Protein AF-A0A4P1R5H7-F1 (afdb_monomer_lite)

Sequence (288 aa):
MKNATTRGYFNSAQAIADYADVLLHVKKTLSAQHSPIIVFGGSYGEMLTSWFRLKYLYIALGTLASSAPILYFDGIAPHHGYFYVVTKDFKDTSETCYNTIGKSWYVIDRVAKNPNGLSILSKRFKTCKKLSTSSNLKDYLGSVYSGVAQYNDPNENTLEVICNSIDGAANKTDVLGQIFEGVVAYDSEKQPCYEMEGSEEPSEIDIGWAWQTCSEMVMPIGIDKEDSLFQPDPFNVKEFVNYWSHCLDLGSENPSDPHWLITQRNTEVRIIKSWIDKYQADLRNSTK

Radius of gyration: 22.96 Å; chains: 1; bounding box: 54×48×63 Å

Structure (mmCIF, N/CA/C/O backbone):
data_AF-A0A4P1R5H7-F1
#
_entry.id   AF-A0A4P1R5H7-F1
#
loop_
_atom_site.group_PDB
_atom_site.id
_atom_site.type_symbol
_atom_site.label_atom_id
_atom_site.label_alt_id
_atom_site.label_comp_id
_atom_site.label_asym_id
_atom_site.label_entity_id
_atom_site.label_seq_id
_atom_site.pdbx_PDB_ins_code
_atom_site.Cartn_x
_atom_site.Cartn_y
_atom_site.Cartn_z
_atom_site.occupancy
_atom_site.B_iso_or_equiv
_atom_site.auth_seq_id
_atom_site.auth_comp_id
_atom_site.auth_asym_id
_atom_site.auth_atom_id
_atom_site.pdbx_PDB_model_num
ATOM 1 N N . MET A 1 1 ? 12.540 17.248 -4.986 1.00 55.09 1 MET A N 1
ATOM 2 C CA . MET A 1 1 ? 11.124 17.353 -5.419 1.00 55.09 1 MET A CA 1
ATOM 3 C C . MET A 1 1 ? 10.464 18.742 -5.297 1.00 55.09 1 MET A C 1
ATOM 5 O O . MET A 1 1 ? 9.324 18.876 -5.715 1.00 55.09 1 MET A O 1
ATOM 9 N N . LYS A 1 2 ? 11.108 19.814 -4.798 1.00 51.81 2 LYS A N 1
ATOM 10 C CA . LYS A 1 2 ? 10.420 21.096 -4.485 1.00 51.81 2 LYS A CA 1
ATOM 11 C C . LYS A 1 2 ? 10.165 22.061 -5.665 1.00 51.81 2 LYS A C 1
ATOM 13 O O . LYS A 1 2 ? 9.346 22.958 -5.527 1.00 51.81 2 LYS A O 1
ATOM 18 N N . ASN A 1 3 ? 10.833 21.895 -6.809 1.00 60.94 3 ASN A N 1
ATOM 19 C CA . ASN A 1 3 ? 10.717 22.799 -7.964 1.00 60.94 3 ASN A CA 1
ATOM 20 C C . ASN A 1 3 ? 9.788 22.200 -9.038 1.00 60.94 3 ASN A C 1
ATOM 22 O O . ASN A 1 3 ? 10.041 21.098 -9.520 1.00 60.94 3 ASN A O 1
ATOM 26 N N . ALA A 1 4 ? 8.732 22.927 -9.419 1.00 60.72 4 ALA A N 1
ATOM 27 C CA . ALA A 1 4 ? 7.743 22.479 -10.404 1.00 60.72 4 ALA A CA 1
ATOM 28 C C . ALA A 1 4 ? 8.356 22.194 -11.789 1.00 60.72 4 ALA A C 1
ATOM 30 O O . ALA A 1 4 ? 7.986 21.220 -12.439 1.00 60.72 4 ALA A O 1
ATOM 31 N N . THR A 1 5 ? 9.349 22.984 -12.208 1.00 61.28 5 THR A N 1
ATOM 32 C CA . THR A 1 5 ? 10.023 22.835 -13.506 1.00 61.28 5 THR A CA 1
ATOM 33 C C . THR A 1 5 ? 10.852 21.556 -13.583 1.00 61.28 5 THR A C 1
ATOM 35 O O . THR A 1 5 ? 10.930 20.941 -14.641 1.00 61.28 5 THR A O 1
ATOM 38 N N . THR A 1 6 ? 11.464 21.120 -12.476 1.00 69.19 6 THR A N 1
ATOM 39 C CA . THR A 1 6 ? 12.218 19.855 -12.455 1.00 69.19 6 THR A CA 1
ATOM 40 C C . THR A 1 6 ? 11.328 18.646 -12.184 1.00 69.19 6 THR A C 1
ATOM 42 O O . THR A 1 6 ? 11.648 17.544 -12.620 1.00 69.19 6 THR A O 1
ATOM 45 N N . ARG A 1 7 ? 10.186 18.835 -11.514 1.00 70.44 7 ARG A N 1
ATOM 46 C CA . ARG A 1 7 ? 9.244 17.751 -11.207 1.00 70.44 7 ARG A CA 1
ATOM 47 C C . ARG A 1 7 ? 8.570 17.172 -12.455 1.00 70.44 7 ARG A C 1
ATOM 49 O O . ARG A 1 7 ? 8.248 15.993 -12.465 1.00 70.44 7 ARG A O 1
ATOM 56 N N . GLY A 1 8 ? 8.445 17.951 -13.533 1.00 72.75 8 GLY A N 1
ATOM 57 C CA . GLY A 1 8 ? 7.950 17.458 -14.825 1.00 72.75 8 GLY A CA 1
ATOM 58 C C . GLY A 1 8 ? 8.779 16.314 -15.432 1.00 72.75 8 GLY A C 1
ATOM 59 O O . GLY A 1 8 ? 8.237 15.521 -16.197 1.00 72.75 8 GLY A O 1
ATOM 60 N N . TYR A 1 9 ? 10.058 16.179 -15.060 1.00 83.19 9 TYR A N 1
ATOM 61 C CA . TYR A 1 9 ? 10.904 15.054 -15.484 1.00 83.19 9 TYR A CA 1
ATOM 62 C C . TYR A 1 9 ? 10.676 13.775 -14.663 1.00 83.19 9 TYR A C 1
ATOM 64 O O . TYR A 1 9 ? 11.170 12.720 -15.044 1.00 83.19 9 TYR A O 1
ATOM 72 N N . PHE A 1 10 ? 9.936 13.842 -13.552 1.00 86.31 10 PHE A N 1
ATOM 73 C CA . PHE A 1 10 ? 9.614 12.677 -12.729 1.00 86.31 10 PHE A CA 1
ATOM 74 C C . PHE A 1 10 ? 8.380 11.965 -13.299 1.00 86.31 10 PHE A C 1
ATOM 76 O O . PHE A 1 10 ? 7.253 12.213 -12.870 1.00 86.31 10 PHE A O 1
ATOM 83 N N . ASN A 1 11 ? 8.603 11.147 -14.329 1.00 86.81 11 ASN A N 1
ATOM 84 C CA . ASN A 1 11 ? 7.576 10.361 -15.013 1.00 86.81 11 ASN A CA 1
ATOM 85 C C . ASN A 1 11 ? 8.142 9.033 -15.549 1.00 86.81 11 ASN A C 1
ATOM 87 O O . ASN A 1 11 ? 9.358 8.861 -15.687 1.00 86.81 11 ASN A O 1
ATOM 91 N N . SER A 1 12 ? 7.247 8.102 -15.878 1.00 92.31 12 SER A N 1
ATOM 92 C CA . SER A 1 12 ? 7.586 6.759 -16.352 1.00 92.31 12 SER A CA 1
ATOM 93 C C . SER A 1 12 ? 8.357 6.756 -17.672 1.00 92.31 12 SER A C 1
ATOM 95 O O . SER A 1 12 ? 9.265 5.941 -17.830 1.00 92.31 12 SER A O 1
ATOM 97 N N . ALA A 1 13 ? 8.057 7.674 -18.598 1.00 89.38 13 ALA A N 1
ATOM 98 C CA . ALA A 1 13 ? 8.732 7.765 -19.892 1.00 89.38 13 ALA A CA 1
ATOM 99 C C . ALA A 1 13 ? 10.225 8.109 -19.749 1.00 89.38 13 ALA A C 1
ATOM 101 O O . ALA A 1 13 ? 11.059 7.517 -20.437 1.00 89.38 13 ALA A O 1
ATOM 102 N N . GLN A 1 14 ? 10.569 9.024 -18.838 1.00 92.50 14 GLN A N 1
ATOM 103 C CA . GLN A 1 14 ? 11.960 9.340 -18.504 1.00 92.50 14 GLN A CA 1
ATOM 104 C C . GLN A 1 14 ? 12.636 8.167 -17.789 1.00 92.50 14 GLN A C 1
ATOM 106 O O . GLN A 1 14 ? 13.725 7.766 -18.185 1.00 92.50 14 GLN A O 1
ATOM 111 N N . ALA A 1 15 ? 11.958 7.536 -16.824 1.00 95.19 15 ALA A N 1
ATOM 112 C CA . ALA A 1 15 ? 12.515 6.391 -16.102 1.00 95.19 15 ALA A CA 1
ATOM 113 C C . ALA A 1 15 ? 12.911 5.234 -17.042 1.00 95.19 15 ALA A C 1
ATOM 115 O O . ALA A 1 15 ? 14.003 4.678 -16.929 1.00 95.19 15 ALA A O 1
ATOM 116 N N . ILE A 1 16 ? 12.064 4.890 -18.020 1.00 95.00 16 ILE A N 1
ATOM 117 C CA . ILE A 1 16 ? 12.395 3.835 -18.992 1.00 95.00 16 ILE A CA 1
ATOM 118 C C . ILE A 1 16 ? 13.474 4.265 -20.000 1.00 95.00 16 ILE A C 1
ATOM 120 O O . ILE A 1 16 ? 14.184 3.404 -20.521 1.00 95.00 16 ILE A O 1
ATOM 124 N N . ALA A 1 17 ? 13.629 5.565 -20.272 1.00 95.31 17 ALA A N 1
ATOM 125 C CA . ALA A 1 17 ? 14.735 6.081 -21.078 1.00 95.31 17 ALA A CA 1
ATOM 126 C C . ALA A 1 17 ? 16.068 5.988 -20.319 1.00 95.31 17 ALA A C 1
ATOM 128 O O . ALA A 1 17 ? 17.049 5.492 -20.876 1.00 95.31 17 ALA A O 1
ATOM 129 N N . ASP A 1 18 ? 16.076 6.333 -19.030 1.00 97.06 18 ASP A N 1
ATOM 130 C CA . ASP A 1 18 ? 17.239 6.174 -18.154 1.00 97.06 18 ASP A CA 1
ATOM 131 C C . ASP A 1 18 ? 17.684 4.705 -18.088 1.00 97.06 18 ASP A C 1
ATOM 133 O O . ASP A 1 18 ? 18.874 4.398 -18.194 1.00 97.06 18 ASP A O 1
ATOM 137 N N . TYR A 1 19 ? 16.736 3.763 -17.992 1.00 96.06 19 TYR A N 1
ATOM 138 C CA . TYR A 1 19 ? 17.048 2.330 -18.038 1.00 96.06 19 TYR A CA 1
ATOM 139 C C . TYR A 1 19 ? 17.734 1.927 -19.346 1.00 96.06 19 TYR A C 1
ATOM 141 O O . TYR A 1 19 ? 18.681 1.137 -19.322 1.00 96.06 19 TYR A O 1
ATOM 149 N N . ALA A 1 20 ? 17.295 2.468 -20.487 1.00 96.38 20 ALA A N 1
ATOM 150 C CA . ALA A 1 20 ? 17.908 2.180 -21.781 1.00 96.38 20 ALA A CA 1
ATOM 151 C C . ALA A 1 20 ? 19.363 2.662 -21.812 1.00 96.38 20 ALA A C 1
ATOM 153 O O . ALA A 1 20 ? 20.258 1.891 -22.173 1.00 96.38 20 ALA A O 1
ATOM 154 N N . ASP A 1 21 ? 19.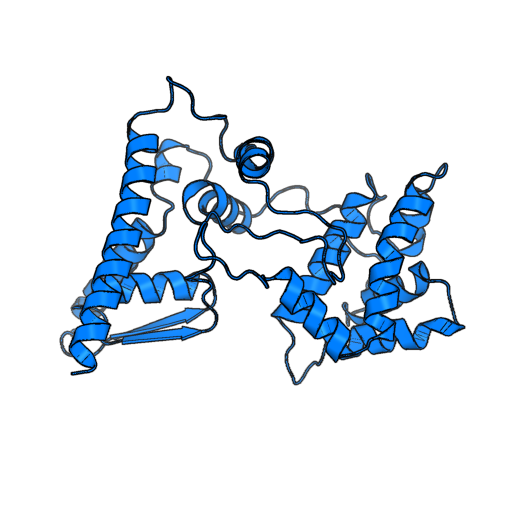603 3.901 -21.385 1.00 97.25 21 ASP A N 1
ATOM 155 C CA . ASP A 1 21 ? 20.930 4.512 -21.387 1.00 97.25 21 ASP A CA 1
ATOM 156 C C . ASP A 1 21 ? 21.893 3.782 -20.446 1.00 97.25 21 ASP A C 1
ATOM 158 O O . ASP A 1 21 ? 23.018 3.455 -20.841 1.00 97.25 21 ASP A O 1
ATOM 162 N N . VAL A 1 22 ? 21.443 3.431 -19.236 1.00 97.06 22 VAL A N 1
ATOM 163 C CA . VAL A 1 22 ? 22.239 2.648 -18.280 1.00 97.06 22 VAL A CA 1
ATOM 164 C C . VAL A 1 22 ? 22.586 1.275 -18.852 1.00 97.06 22 VAL A C 1
ATOM 166 O O . VAL A 1 22 ? 23.750 0.874 -18.813 1.00 97.06 22 VAL A O 1
ATOM 169 N N . LEU A 1 23 ? 21.623 0.553 -19.429 1.00 96.31 23 LEU A N 1
ATOM 170 C CA . LEU A 1 23 ? 21.866 -0.779 -19.990 1.00 96.31 23 LEU A CA 1
ATOM 171 C C . LEU A 1 23 ? 22.851 -0.742 -21.168 1.00 96.31 23 LEU A C 1
ATOM 173 O O . LEU A 1 23 ? 23.748 -1.587 -21.256 1.00 96.31 23 LEU A O 1
ATOM 177 N N . LEU A 1 24 ? 22.726 0.247 -22.056 1.00 95.25 24 LEU A N 1
ATOM 178 C CA . LEU A 1 24 ? 23.655 0.443 -23.171 1.00 95.25 24 LEU A CA 1
ATOM 179 C C . LEU A 1 24 ? 25.053 0.833 -22.678 1.00 95.25 24 LEU A C 1
ATOM 181 O O . LEU A 1 24 ? 26.055 0.321 -23.193 1.00 95.25 24 LEU A O 1
ATOM 185 N N . HIS A 1 25 ? 25.134 1.683 -21.652 1.00 96.88 25 HIS A N 1
ATOM 186 C CA . HIS A 1 25 ? 26.393 2.037 -21.010 1.00 96.88 25 HIS A CA 1
ATOM 187 C C . HIS A 1 25 ? 27.067 0.809 -20.389 1.00 96.88 25 HIS A C 1
ATOM 189 O O . HIS A 1 25 ? 28.233 0.549 -20.674 1.00 96.88 25 HIS A O 1
ATOM 195 N N . VAL A 1 26 ? 26.336 0.003 -19.613 1.00 96.75 26 VAL A N 1
ATOM 196 C CA . VAL A 1 26 ? 26.850 -1.230 -18.994 1.00 96.75 26 VAL A CA 1
ATOM 197 C C . VAL A 1 26 ? 27.359 -2.206 -20.055 1.00 96.75 26 VAL A C 1
ATOM 199 O O . VAL A 1 26 ? 28.475 -2.712 -19.931 1.00 96.75 26 VAL A O 1
ATOM 202 N N . LYS A 1 27 ? 26.608 -2.420 -21.146 1.00 96.00 27 LYS A N 1
ATOM 203 C CA . LYS A 1 27 ? 27.063 -3.259 -22.269 1.00 96.00 27 LYS A CA 1
ATOM 204 C C . LYS A 1 27 ? 28.368 -2.763 -22.878 1.00 96.00 27 LYS A C 1
ATOM 206 O O . LYS A 1 27 ? 29.243 -3.571 -23.189 1.00 96.00 27 LYS A O 1
ATOM 211 N N . LYS A 1 28 ? 28.512 -1.449 -23.053 1.00 96.56 28 LYS A N 1
ATOM 212 C CA . LYS A 1 28 ? 29.737 -0.841 -23.582 1.00 96.56 28 LYS A CA 1
ATOM 213 C C . LYS A 1 28 ? 30.906 -1.000 -22.613 1.00 96.56 28 LYS A C 1
ATOM 215 O O . LYS A 1 28 ? 31.954 -1.489 -23.020 1.00 96.56 28 LYS A O 1
ATOM 220 N N . THR A 1 29 ? 30.712 -0.634 -21.352 1.00 97.94 29 THR A N 1
ATOM 221 C CA . THR A 1 29 ? 31.749 -0.642 -20.313 1.00 97.94 29 THR A CA 1
ATOM 222 C C . THR A 1 29 ? 32.255 -2.053 -20.019 1.00 97.94 29 THR A C 1
ATOM 224 O O . THR A 1 29 ? 33.454 -2.249 -19.847 1.00 97.94 29 THR A O 1
ATOM 227 N N . LEU A 1 30 ? 31.371 -3.054 -20.042 1.00 97.12 30 LEU A N 1
ATOM 228 C CA . LEU A 1 30 ? 31.723 -4.457 -19.802 1.00 97.12 30 LEU A CA 1
ATOM 229 C C . LEU A 1 30 ? 32.037 -5.248 -21.083 1.00 97.12 30 LEU A C 1
ATOM 231 O O . LEU A 1 30 ? 32.227 -6.458 -21.016 1.00 97.12 30 LEU A O 1
ATOM 235 N N . SER A 1 31 ? 32.075 -4.602 -22.256 1.00 96.81 31 SER A N 1
ATOM 236 C CA . SER A 1 31 ? 32.250 -5.273 -23.560 1.00 96.81 31 SER A CA 1
ATOM 237 C C . SER A 1 31 ? 31.243 -6.413 -23.824 1.00 96.81 31 SER A C 1
ATOM 239 O O . SER A 1 31 ? 31.535 -7.383 -24.519 1.00 96.81 31 SER A O 1
ATOM 241 N N . ALA A 1 32 ? 30.022 -6.282 -23.304 1.00 95.81 32 ALA A N 1
ATOM 242 C CA . ALA A 1 32 ? 28.976 -7.306 -23.278 1.00 95.81 32 ALA A CA 1
ATOM 243 C C . ALA A 1 32 ? 27.905 -7.106 -24.374 1.00 95.81 32 ALA A C 1
ATOM 245 O O . ALA A 1 32 ? 26.707 -7.254 -24.134 1.00 95.81 32 ALA A O 1
ATOM 246 N N . GLN A 1 33 ? 28.315 -6.741 -25.594 1.00 92.88 33 GLN A N 1
ATOM 247 C CA . GLN A 1 33 ? 27.387 -6.340 -26.668 1.00 92.88 33 GLN A CA 1
ATOM 248 C C . GLN A 1 33 ? 26.376 -7.436 -27.042 1.00 92.88 33 GLN A C 1
ATOM 250 O O . GLN A 1 33 ? 25.186 -7.161 -27.209 1.00 92.88 33 GLN A O 1
ATOM 255 N N . HIS A 1 34 ? 26.844 -8.685 -27.097 1.00 93.81 34 HIS A N 1
ATOM 256 C CA . HIS A 1 34 ? 26.039 -9.853 -27.463 1.00 93.81 34 HIS A CA 1
ATOM 257 C C . HIS A 1 34 ? 25.291 -10.483 -26.281 1.00 93.81 34 HIS A C 1
ATOM 259 O O . HIS A 1 34 ? 24.522 -11.420 -26.483 1.00 93.81 34 HIS A O 1
ATOM 265 N N . SER A 1 35 ? 25.492 -9.992 -25.054 1.00 95.88 35 SER A N 1
ATOM 266 C CA . SER A 1 35 ? 24.806 -10.546 -23.888 1.00 95.88 35 SER A CA 1
ATOM 267 C C . SER A 1 35 ? 23.311 -10.198 -23.939 1.00 95.88 35 SER A C 1
ATOM 269 O O . SER A 1 35 ? 22.965 -9.019 -24.111 1.00 95.88 35 SER A O 1
ATOM 271 N N . PRO A 1 36 ? 22.405 -11.184 -23.805 1.00 95.25 36 PRO A N 1
ATOM 272 C CA . PRO A 1 36 ? 20.976 -10.914 -23.729 1.00 95.25 36 PRO A CA 1
ATOM 273 C C . PRO A 1 36 ? 20.643 -10.195 -22.417 1.00 95.25 36 PRO A C 1
ATOM 275 O O . PRO A 1 36 ? 21.246 -10.464 -21.380 1.00 95.25 36 PRO A O 1
ATOM 278 N N . ILE A 1 37 ? 19.677 -9.279 -22.469 1.00 95.38 37 ILE A N 1
ATOM 279 C CA . ILE A 1 37 ? 19.165 -8.572 -21.290 1.00 95.38 37 ILE A CA 1
ATOM 280 C C . ILE A 1 37 ? 17.772 -9.111 -20.978 1.00 95.38 37 ILE A C 1
ATOM 282 O O . ILE A 1 37 ? 16.909 -9.118 -21.856 1.00 95.38 37 ILE A O 1
ATOM 286 N N . ILE A 1 38 ? 17.552 -9.513 -19.730 1.00 94.44 38 ILE A N 1
ATOM 287 C CA . ILE A 1 38 ? 16.225 -9.793 -19.177 1.00 94.44 38 ILE A CA 1
ATOM 288 C C . ILE A 1 38 ? 15.965 -8.770 -18.079 1.00 94.44 38 ILE A C 1
ATOM 290 O O . ILE A 1 38 ? 16.842 -8.528 -17.250 1.00 94.44 38 ILE A O 1
ATOM 294 N N . VAL A 1 39 ? 14.786 -8.153 -18.101 1.00 93.69 39 VAL A N 1
ATOM 295 C CA . VAL A 1 39 ? 14.399 -7.123 -17.131 1.00 93.69 39 VAL A CA 1
ATOM 296 C C . VAL A 1 39 ? 13.360 -7.701 -16.173 1.00 93.69 39 VAL A C 1
ATOM 298 O O . VAL A 1 39 ? 12.475 -8.446 -16.585 1.00 93.69 39 VAL A O 1
ATOM 301 N N . PHE A 1 40 ? 13.481 -7.380 -14.890 1.00 93.56 40 PHE A N 1
ATOM 302 C CA . PHE A 1 40 ? 12.606 -7.882 -13.834 1.00 93.56 40 PHE A CA 1
ATOM 303 C C . PHE A 1 40 ? 12.033 -6.708 -13.052 1.00 93.56 40 PHE A C 1
ATOM 305 O O . PHE A 1 40 ? 12.745 -5.739 -12.789 1.00 93.56 40 PHE A O 1
ATOM 312 N N . GLY A 1 41 ? 10.762 -6.805 -12.679 1.00 90.50 41 GLY A N 1
ATOM 313 C CA . GLY A 1 41 ? 10.086 -5.811 -11.859 1.00 90.50 41 GLY A CA 1
ATOM 314 C C . GLY A 1 41 ? 8.932 -6.439 -11.089 1.00 90.50 41 GLY A C 1
ATOM 315 O O . GLY A 1 41 ? 8.438 -7.504 -11.458 1.00 90.50 41 GLY A O 1
ATOM 316 N N . GLY A 1 42 ? 8.514 -5.770 -10.018 1.00 91.75 42 GLY A N 1
ATOM 317 C CA . GLY A 1 42 ? 7.297 -6.086 -9.274 1.00 91.75 42 GLY A CA 1
ATOM 318 C C . GLY A 1 42 ? 6.467 -4.823 -9.069 1.00 91.75 42 GLY A C 1
ATOM 319 O O . GLY A 1 42 ? 7.033 -3.730 -8.966 1.00 91.75 42 GLY A O 1
ATOM 320 N N . SER A 1 43 ? 5.140 -4.956 -9.001 1.00 93.69 43 SER A N 1
ATOM 321 C CA . SER A 1 43 ? 4.226 -3.817 -8.804 1.00 93.69 43 SER A CA 1
ATOM 322 C C . SER A 1 43 ? 4.439 -2.735 -9.884 1.00 93.69 43 SER A C 1
ATOM 324 O O . SER A 1 43 ? 4.544 -3.058 -11.068 1.00 93.69 43 SER A O 1
ATOM 326 N N . TYR A 1 44 ? 4.556 -1.457 -9.521 1.00 93.56 44 TYR A N 1
ATOM 327 C CA . TYR A 1 44 ? 4.883 -0.380 -10.461 1.00 93.56 44 TYR A CA 1
ATOM 328 C C . TYR A 1 44 ? 6.197 -0.620 -11.225 1.00 93.56 44 TYR A C 1
ATOM 330 O O . TYR A 1 44 ? 6.284 -0.341 -12.421 1.00 93.56 44 TYR A O 1
ATOM 338 N N . GLY A 1 45 ? 7.201 -1.212 -10.569 1.00 93.75 45 GLY A N 1
ATOM 339 C CA . GLY A 1 45 ? 8.450 -1.591 -11.227 1.00 93.75 45 GLY A CA 1
ATOM 340 C C . GLY A 1 45 ? 8.214 -2.557 -12.385 1.00 93.75 45 GLY A C 1
ATOM 341 O O . GLY A 1 45 ? 8.906 -2.490 -13.391 1.00 93.75 45 GLY A O 1
ATOM 342 N N . GLU A 1 46 ? 7.200 -3.412 -12.293 1.00 89.69 46 GLU A N 1
ATOM 343 C CA . GLU A 1 46 ? 6.837 -4.298 -13.390 1.00 89.69 46 GLU A CA 1
ATOM 344 C C . GLU A 1 46 ? 6.097 -3.595 -14.528 1.00 89.69 46 GLU A C 1
ATOM 346 O O . GLU A 1 46 ? 6.378 -3.857 -15.696 1.00 89.69 46 GLU A O 1
ATOM 351 N N . MET A 1 47 ? 5.228 -2.631 -14.214 1.00 92.75 47 MET A N 1
ATOM 352 C CA . MET A 1 47 ? 4.627 -1.767 -15.237 1.00 92.75 47 MET A CA 1
ATOM 353 C C . MET A 1 47 ? 5.732 -1.112 -16.079 1.00 92.75 47 MET A C 1
ATOM 355 O O . MET A 1 47 ? 5.690 -1.155 -17.311 1.00 92.75 47 MET A O 1
ATOM 359 N N . LEU A 1 48 ? 6.781 -0.610 -15.416 1.00 94.56 48 LEU A N 1
ATOM 360 C CA . LEU A 1 48 ? 7.952 -0.038 -16.073 1.00 94.56 48 LEU A CA 1
ATOM 361 C C . LEU A 1 48 ? 8.702 -1.045 -16.949 1.00 94.56 48 LEU A C 1
ATOM 363 O O . LEU A 1 48 ? 9.040 -0.707 -18.081 1.00 94.56 48 LEU A O 1
ATOM 367 N N . THR A 1 49 ? 8.973 -2.267 -16.482 1.00 92.94 49 THR A N 1
ATOM 368 C CA . THR A 1 49 ? 9.708 -3.254 -17.295 1.00 92.94 49 THR A CA 1
ATOM 369 C C . THR A 1 49 ? 8.888 -3.762 -18.481 1.00 92.94 49 THR A C 1
ATOM 371 O O . THR A 1 49 ? 9.437 -3.970 -19.569 1.00 92.94 49 THR A O 1
ATOM 374 N N . SER A 1 50 ? 7.573 -3.897 -18.310 1.00 90.62 50 SER A N 1
ATOM 375 C CA . SER A 1 50 ? 6.619 -4.209 -19.374 1.00 90.62 50 SER A CA 1
ATOM 376 C C . SER A 1 50 ? 6.606 -3.115 -20.448 1.00 90.62 50 SER A C 1
ATOM 378 O O . SER A 1 50 ? 6.814 -3.404 -21.631 1.00 90.62 50 SER A O 1
ATOM 380 N N . TRP A 1 51 ? 6.486 -1.840 -20.064 1.00 92.25 51 TRP A N 1
ATOM 381 C CA . TRP A 1 51 ? 6.568 -0.719 -21.009 1.00 92.25 51 TRP A CA 1
ATOM 382 C C . TRP A 1 51 ? 7.955 -0.556 -21.627 1.00 92.25 51 TRP A C 1
ATOM 384 O O . TRP A 1 51 ? 8.065 -0.286 -22.824 1.00 92.25 51 TRP A O 1
ATOM 394 N N . PHE A 1 52 ? 9.017 -0.795 -20.856 1.00 93.25 52 PHE A N 1
ATOM 395 C CA . PHE A 1 52 ? 10.388 -0.789 -21.352 1.00 93.25 52 PHE A CA 1
ATOM 396 C C . PHE A 1 52 ? 10.565 -1.810 -22.473 1.00 93.25 52 PHE A C 1
ATOM 398 O O . PHE A 1 52 ? 11.082 -1.468 -23.535 1.00 93.25 52 PHE A O 1
ATOM 405 N N . ARG A 1 53 ? 10.081 -3.047 -22.289 1.00 91.19 53 ARG A N 1
ATOM 406 C CA . ARG A 1 53 ? 10.126 -4.075 -23.335 1.00 91.19 53 ARG A CA 1
ATOM 407 C C . ARG A 1 53 ? 9.348 -3.637 -24.573 1.00 91.19 53 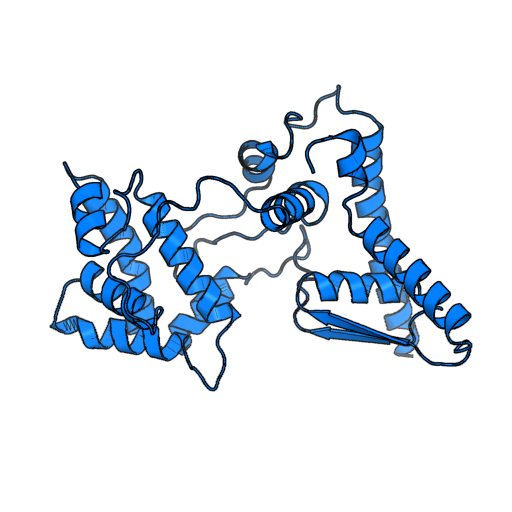ARG A C 1
ATOM 409 O O . ARG A 1 53 ? 9.879 -3.768 -25.670 1.00 91.19 53 ARG A O 1
ATOM 416 N N . LEU A 1 54 ? 8.137 -3.097 -24.415 1.00 88.00 54 LEU A N 1
ATOM 417 C CA . LEU A 1 54 ? 7.308 -2.632 -25.537 1.00 88.00 54 LEU A CA 1
ATOM 418 C C . LEU A 1 54 ? 7.957 -1.479 -26.320 1.00 88.00 54 LEU A C 1
ATOM 420 O O . LEU A 1 54 ? 7.851 -1.424 -27.548 1.00 88.00 54 LEU A O 1
ATOM 424 N N . LYS A 1 55 ? 8.642 -0.566 -25.624 1.00 89.75 55 LYS A N 1
ATOM 425 C CA . LYS A 1 55 ? 9.261 0.624 -26.218 1.00 89.75 55 LYS A CA 1
ATOM 426 C C . LYS A 1 55 ? 10.656 0.359 -26.787 1.00 89.75 55 LYS A C 1
ATOM 428 O O . LYS A 1 55 ? 10.957 0.807 -27.893 1.00 89.75 55 LYS A O 1
ATOM 433 N N . TYR A 1 56 ? 11.484 -0.392 -26.067 1.00 90.81 56 TYR A N 1
ATOM 434 C CA . TYR A 1 56 ? 12.887 -0.682 -26.373 1.00 90.81 56 TYR A CA 1
ATOM 435 C C . TYR A 1 56 ? 13.088 -2.163 -26.722 1.00 90.81 56 TYR A C 1
ATOM 437 O O . TYR A 1 56 ? 13.961 -2.849 -26.181 1.00 90.81 56 TYR A O 1
ATOM 445 N N . LEU A 1 57 ? 12.294 -2.656 -27.681 1.00 86.75 57 LEU A N 1
ATOM 446 C CA . LEU A 1 57 ? 12.275 -4.063 -28.112 1.00 86.75 57 LEU A CA 1
ATOM 447 C C . LEU A 1 57 ? 13.643 -4.611 -28.579 1.00 86.75 57 LEU A C 1
ATOM 449 O O . LEU A 1 57 ? 13.835 -5.822 -28.647 1.00 86.75 57 LEU A O 1
ATOM 453 N N . TYR A 1 58 ? 14.590 -3.747 -28.941 1.00 88.62 58 TYR A N 1
ATOM 454 C CA . TYR A 1 58 ? 15.931 -4.147 -29.379 1.00 88.62 58 TYR A CA 1
ATOM 455 C C . TYR A 1 58 ? 16.952 -4.232 -28.230 1.00 88.62 58 TYR A C 1
ATOM 457 O O . TYR A 1 58 ? 18.046 -4.752 -28.435 1.00 88.62 58 TYR A O 1
ATOM 465 N N . ILE A 1 59 ? 16.623 -3.719 -27.038 1.00 93.56 59 ILE A N 1
ATOM 466 C CA . ILE A 1 59 ? 17.532 -3.697 -25.881 1.00 93.56 59 ILE A CA 1
ATOM 467 C C . ILE A 1 59 ? 17.308 -4.927 -25.001 1.00 93.56 59 ILE A C 1
ATOM 469 O O . ILE A 1 59 ? 18.243 -5.692 -24.762 1.00 93.56 59 ILE A O 1
ATOM 473 N N . ALA A 1 60 ? 16.075 -5.126 -24.531 1.00 92.00 60 ALA A N 1
ATOM 474 C CA . ALA A 1 60 ? 15.707 -6.263 -23.692 1.00 92.00 60 ALA A CA 1
ATOM 475 C C . ALA A 1 60 ? 15.164 -7.417 -24.532 1.00 92.00 60 ALA A C 1
ATOM 477 O O . ALA A 1 60 ? 14.241 -7.223 -25.320 1.00 92.00 60 ALA A O 1
ATOM 478 N N . LEU A 1 61 ? 15.685 -8.624 -24.311 1.00 93.81 61 LEU A N 1
ATOM 479 C CA . LEU A 1 61 ? 15.180 -9.857 -24.915 1.00 93.81 61 LEU A CA 1
ATOM 480 C C . LEU A 1 61 ? 13.785 -10.205 -24.375 1.00 93.81 61 LEU A C 1
ATOM 482 O O . LEU A 1 61 ? 12.914 -10.623 -25.135 1.00 93.81 61 LEU A O 1
ATOM 486 N N . GLY A 1 62 ? 13.560 -9.989 -23.079 1.00 90.38 62 GLY A N 1
ATOM 487 C CA . GLY A 1 62 ? 12.293 -10.273 -22.415 1.00 90.38 62 GLY A CA 1
ATOM 488 C C . GLY A 1 62 ? 12.169 -9.573 -21.066 1.00 90.38 62 GLY A C 1
ATOM 489 O O . GLY A 1 62 ? 13.130 -8.985 -20.564 1.00 90.38 62 GLY A O 1
ATOM 490 N N . THR A 1 63 ? 10.967 -9.645 -20.502 1.00 91.12 63 THR A N 1
ATOM 491 C CA . THR A 1 63 ? 10.643 -9.150 -19.162 1.00 91.12 63 THR A CA 1
ATOM 492 C C . THR A 1 63 ? 9.833 -10.199 -18.408 1.00 91.12 63 THR A C 1
ATOM 494 O O . THR A 1 63 ? 9.059 -10.928 -19.033 1.00 91.12 63 THR A O 1
ATOM 497 N N . LEU A 1 64 ? 10.024 -10.291 -17.091 1.00 88.25 64 LEU A N 1
ATOM 498 C CA . LEU A 1 64 ? 9.150 -11.068 -16.215 1.00 88.25 64 LEU A CA 1
ATOM 499 C C . LEU A 1 64 ? 8.189 -10.125 -15.498 1.00 88.25 64 LEU A C 1
ATOM 501 O O . LEU A 1 64 ? 8.621 -9.236 -14.761 1.00 88.25 64 LEU A O 1
ATOM 505 N N . ALA A 1 65 ? 6.901 -10.377 -15.722 1.00 77.25 65 ALA A N 1
ATOM 506 C CA . ALA A 1 65 ? 5.806 -9.595 -15.196 1.00 77.25 65 ALA A CA 1
ATOM 507 C C . ALA A 1 65 ? 5.203 -10.233 -13.929 1.00 77.25 65 ALA A C 1
ATOM 509 O O . ALA A 1 65 ? 4.484 -11.226 -14.040 1.00 77.25 65 ALA A O 1
ATOM 510 N N . SER A 1 66 ? 5.526 -9.719 -12.737 1.00 85.31 66 SER A N 1
ATOM 511 C CA . SER A 1 66 ? 4.955 -10.159 -11.463 1.00 85.31 66 SER A CA 1
ATOM 512 C C . SER A 1 66 ? 4.121 -9.053 -10.812 1.00 85.31 66 SER A C 1
ATOM 514 O O . SER A 1 66 ? 4.650 -8.074 -10.279 1.00 85.31 66 SER A O 1
ATOM 516 N N . SER A 1 67 ? 2.807 -9.270 -10.775 1.00 87.12 67 SER A N 1
ATOM 517 C CA . SER A 1 67 ? 1.841 -8.430 -10.059 1.00 87.12 67 SER A CA 1
ATOM 518 C C . SER A 1 67 ? 1.753 -6.969 -10.538 1.00 87.12 67 SER A C 1
ATOM 520 O O . SER A 1 67 ? 1.470 -6.094 -9.719 1.00 87.12 67 SER A O 1
ATOM 522 N N . ALA A 1 68 ? 1.959 -6.660 -11.829 1.00 86.44 68 ALA A N 1
ATOM 523 C CA . ALA A 1 68 ? 1.634 -5.328 -12.342 1.00 86.44 68 ALA A CA 1
ATOM 524 C C . ALA A 1 68 ? 0.132 -5.129 -12.551 1.00 86.44 68 ALA A C 1
ATOM 526 O O . ALA A 1 68 ? -0.508 -5.859 -13.319 1.00 86.44 68 ALA A O 1
ATOM 527 N N . PRO A 1 69 ? -0.406 -4.016 -12.042 1.00 87.94 69 PRO A N 1
ATOM 528 C CA . PRO A 1 69 ? -1.744 -3.562 -12.373 1.00 87.94 69 PRO A CA 1
ATOM 529 C C . PRO A 1 69 ? -1.782 -2.817 -13.728 1.00 87.94 69 PRO A C 1
ATOM 531 O O . PRO A 1 69 ? -2.353 -1.735 -13.821 1.00 87.94 69 PRO A O 1
ATOM 534 N N . ILE A 1 70 ? -1.217 -3.375 -14.817 1.00 85.44 70 ILE A N 1
ATOM 535 C CA . ILE A 1 70 ? -1.173 -2.700 -16.142 1.00 85.44 70 ILE A CA 1
ATOM 536 C C . ILE A 1 70 ? -2.557 -2.380 -16.735 1.00 85.44 70 ILE A C 1
ATOM 538 O O . ILE A 1 70 ? -2.658 -1.559 -17.644 1.00 85.44 70 ILE A O 1
ATOM 542 N N . LEU A 1 71 ? -3.615 -3.029 -16.239 1.00 84.88 71 LEU A N 1
ATOM 543 C CA . LEU A 1 71 ? -5.002 -2.804 -16.657 1.00 84.88 71 LEU A CA 1
ATOM 544 C C . LEU A 1 71 ? -5.786 -1.903 -15.696 1.00 84.88 71 LEU A C 1
ATOM 546 O O . LEU A 1 71 ? -6.963 -1.664 -15.923 1.00 84.88 71 LEU A O 1
ATOM 550 N N . TYR A 1 72 ? -5.180 -1.398 -14.623 1.00 87.56 72 TYR A N 1
ATOM 551 C CA . TYR A 1 72 ? -5.898 -0.670 -13.574 1.00 87.56 72 TYR A CA 1
ATOM 552 C C . TYR A 1 72 ? -6.029 0.826 -13.899 1.00 87.56 72 TYR A C 1
ATOM 554 O O . TYR A 1 72 ? -5.722 1.692 -13.089 1.00 87.56 72 TYR A O 1
ATOM 562 N N . PHE A 1 73 ? -6.482 1.132 -15.113 1.00 83.81 73 PHE A N 1
ATOM 563 C CA . PHE A 1 73 ? -6.688 2.492 -15.612 1.00 83.81 73 PHE A CA 1
ATOM 564 C C . PHE A 1 73 ? -8.145 2.703 -16.024 1.00 83.81 73 PHE A C 1
ATOM 566 O O . PHE A 1 73 ? -8.886 1.744 -16.259 1.00 83.81 73 PHE A O 1
ATOM 573 N N . ASP A 1 74 ? -8.555 3.968 -16.116 1.00 75.44 74 ASP A N 1
ATOM 574 C CA . ASP A 1 74 ? -9.928 4.325 -16.471 1.00 75.44 74 ASP A CA 1
ATOM 575 C C . ASP A 1 74 ? -10.393 3.645 -17.773 1.00 75.44 74 ASP A C 1
ATOM 577 O O . ASP A 1 74 ? -9.662 3.558 -18.765 1.00 75.44 74 ASP A O 1
ATOM 581 N N . GLY A 1 75 ? -11.617 3.119 -17.742 1.00 76.12 75 GLY A N 1
ATOM 582 C CA . GLY A 1 75 ? -12.237 2.374 -18.839 1.00 76.12 75 GLY A CA 1
ATOM 583 C C . GLY A 1 75 ? -11.764 0.927 -19.041 1.00 76.12 75 GLY A C 1
ATOM 584 O O . GLY A 1 75 ? -12.386 0.217 -19.830 1.00 76.12 75 GLY A O 1
ATOM 585 N N . ILE A 1 76 ? -10.709 0.470 -18.354 1.00 81.50 76 ILE A N 1
ATOM 586 C CA . ILE A 1 76 ? -10.199 -0.915 -18.458 1.00 81.50 76 ILE A CA 1
ATOM 587 C C . ILE A 1 76 ? -9.964 -1.610 -17.108 1.00 81.50 76 ILE A C 1
ATOM 589 O O . ILE A 1 76 ? -9.678 -2.809 -17.090 1.00 81.50 76 ILE A O 1
ATOM 593 N N . ALA A 1 77 ? -10.110 -0.887 -15.994 1.00 82.75 77 ALA A N 1
ATOM 594 C CA . ALA A 1 77 ? -9.986 -1.439 -14.652 1.00 82.75 77 ALA A CA 1
ATOM 595 C C . ALA A 1 77 ? -11.011 -2.563 -14.391 1.00 82.75 77 ALA A C 1
ATOM 597 O O . ALA A 1 77 ? -12.139 -2.514 -14.896 1.00 82.75 77 ALA A O 1
ATOM 598 N N . PRO A 1 78 ? -10.640 -3.588 -13.604 1.00 82.00 78 PRO A N 1
ATOM 599 C CA . PRO A 1 78 ? -11.551 -4.673 -13.265 1.00 82.00 78 PRO A CA 1
ATOM 600 C C . PRO A 1 78 ? -12.717 -4.168 -12.406 1.00 82.00 78 PRO A C 1
ATOM 602 O O . PRO A 1 78 ? -12.520 -3.365 -11.501 1.00 82.00 78 PRO A O 1
ATOM 605 N N . HIS A 1 79 ? -13.918 -4.709 -12.642 1.00 80.88 79 HIS A N 1
ATOM 606 C CA . HIS A 1 79 ? -15.097 -4.445 -11.803 1.00 80.88 79 HIS A CA 1
ATOM 607 C C . HIS A 1 79 ? -14.866 -4.879 -10.347 1.00 80.88 79 HIS A C 1
ATOM 609 O O . HIS A 1 79 ? -15.173 -4.160 -9.408 1.00 80.88 79 HIS A O 1
ATOM 615 N N . HIS A 1 80 ? -14.275 -6.058 -10.158 1.00 86.56 80 HIS A N 1
ATOM 616 C CA . HIS A 1 80 ? -13.849 -6.554 -8.854 1.00 86.56 80 HIS A CA 1
ATOM 617 C C . HIS A 1 80 ? -12.403 -6.125 -8.591 1.00 86.56 80 HIS A C 1
ATOM 619 O O . HIS A 1 80 ? -11.459 -6.858 -8.887 1.00 86.56 80 HIS A O 1
ATOM 625 N N . GLY A 1 81 ? -12.254 -4.890 -8.111 1.00 88.38 81 GLY A N 1
ATOM 626 C CA . GLY A 1 81 ? -10.971 -4.227 -7.884 1.00 88.38 81 GLY A CA 1
ATOM 627 C C . GLY A 1 81 ? -10.238 -4.632 -6.600 1.00 88.38 81 GLY A C 1
ATOM 628 O O . GLY A 1 81 ? -10.574 -5.607 -5.932 1.00 88.38 81 GLY A O 1
ATOM 629 N N . TYR A 1 82 ? -9.228 -3.841 -6.235 1.00 92.19 82 TYR A N 1
ATOM 630 C CA . TYR A 1 82 ? -8.320 -4.088 -5.111 1.00 92.19 82 TYR A CA 1
ATOM 631 C C . TYR A 1 82 ? -9.050 -4.410 -3.799 1.00 92.19 82 TYR A C 1
ATOM 633 O O . TYR A 1 82 ? -8.873 -5.490 -3.242 1.00 92.19 82 TYR A O 1
ATOM 641 N N . PHE A 1 83 ? -9.942 -3.528 -3.341 1.00 93.25 83 PHE A N 1
ATOM 642 C CA . PHE A 1 83 ? -10.648 -3.722 -2.070 1.00 93.25 83 PHE 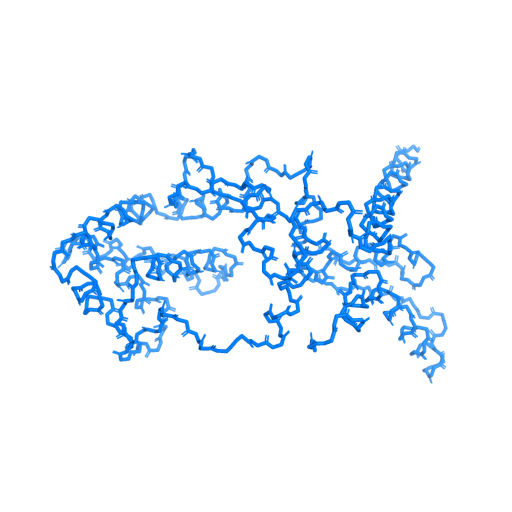A CA 1
ATOM 643 C C . PHE A 1 83 ? -11.655 -4.878 -2.084 1.00 93.25 83 PHE A C 1
ATOM 645 O O . PHE A 1 83 ? -11.943 -5.446 -1.028 1.00 93.25 83 PHE A O 1
ATOM 652 N N . TYR A 1 84 ? -12.154 -5.274 -3.258 1.00 93.06 84 TYR A N 1
ATOM 653 C CA . TYR A 1 84 ? -12.955 -6.491 -3.387 1.00 93.06 84 TYR A CA 1
ATOM 654 C C . TYR A 1 84 ? -12.097 -7.736 -3.131 1.00 93.06 84 TYR A C 1
ATOM 656 O O . TYR A 1 84 ? -12.516 -8.627 -2.396 1.00 93.06 84 TYR A O 1
ATOM 664 N N . VAL A 1 85 ? -10.883 -7.789 -3.693 1.00 93.56 85 VAL A N 1
ATOM 665 C CA . VAL A 1 85 ? -9.950 -8.906 -3.466 1.00 93.56 85 VAL A CA 1
ATOM 666 C C . VAL A 1 85 ? -9.529 -8.966 -1.999 1.00 93.56 85 VAL A C 1
ATOM 668 O O . VAL A 1 85 ? -9.670 -10.020 -1.390 1.00 93.56 85 VAL A O 1
ATOM 671 N N . VAL A 1 86 ? -9.160 -7.828 -1.396 1.00 95.62 86 VAL A N 1
ATOM 672 C CA . VAL A 1 86 ? -8.865 -7.756 0.049 1.00 95.62 86 VAL A CA 1
ATOM 673 C C . VAL A 1 86 ? -10.041 -8.293 0.865 1.00 95.62 86 VAL A C 1
ATOM 675 O O . VAL A 1 86 ? -9.871 -9.107 1.766 1.00 95.62 86 VAL A O 1
ATOM 678 N N . THR A 1 87 ? -11.263 -7.877 0.529 1.00 95.56 87 THR A N 1
ATOM 679 C CA . THR A 1 87 ? -12.463 -8.371 1.207 1.00 95.56 87 THR A CA 1
ATOM 680 C C . THR A 1 87 ? -12.608 -9.887 1.090 1.00 95.56 87 THR A C 1
ATOM 682 O O . THR A 1 87 ? -12.910 -10.560 2.079 1.00 95.56 87 THR A O 1
ATOM 685 N N . LYS A 1 88 ? -12.396 -10.422 -0.113 1.00 95.38 88 LYS A N 1
ATOM 686 C CA . LYS A 1 88 ? -12.476 -11.853 -0.374 1.00 95.38 88 LYS A CA 1
ATOM 687 C C . LYS A 1 88 ? -11.456 -12.630 0.456 1.00 95.38 88 LYS A C 1
ATOM 689 O O . LYS A 1 88 ? -11.852 -13.609 1.074 1.00 95.38 88 LYS A O 1
ATOM 694 N N . ASP A 1 89 ? -10.212 -12.168 0.549 1.00 96.38 89 ASP A N 1
ATOM 695 C CA . ASP A 1 89 ? -9.161 -12.852 1.316 1.00 96.38 89 ASP A CA 1
ATOM 696 C C . ASP A 1 89 ? -9.539 -12.996 2.801 1.00 96.38 89 ASP A C 1
ATOM 698 O O . ASP A 1 89 ? -9.412 -14.073 3.390 1.00 96.38 89 ASP A O 1
ATOM 702 N N . PHE A 1 90 ? -10.094 -11.937 3.403 1.00 97.50 90 PHE A N 1
ATOM 703 C CA . PHE A 1 90 ? -10.605 -11.990 4.778 1.00 97.50 90 PHE A CA 1
ATOM 704 C C . PHE A 1 90 ? -11.810 -12.918 4.923 1.00 97.50 90 PHE A C 1
ATOM 706 O O . PHE A 1 90 ? -11.888 -13.677 5.889 1.00 97.50 90 PHE A O 1
ATOM 713 N N . LYS A 1 91 ? -12.752 -12.864 3.977 1.00 96.38 91 LYS A N 1
ATOM 714 C CA . LYS A 1 91 ? -13.969 -13.682 4.013 1.00 96.38 91 LYS A CA 1
ATOM 715 C C . LYS A 1 91 ? -13.670 -15.171 3.833 1.00 96.38 91 LYS A C 1
ATOM 717 O O . LYS A 1 91 ? -14.251 -15.980 4.552 1.00 96.38 91 LYS A O 1
ATOM 722 N N . ASP A 1 92 ? -12.758 -15.510 2.923 1.00 96.19 92 ASP A N 1
ATOM 723 C CA . ASP A 1 92 ? -12.310 -16.881 2.659 1.00 96.19 92 ASP A CA 1
ATOM 724 C C . ASP A 1 92 ? -11.497 -17.440 3.843 1.00 96.19 92 ASP A C 1
ATOM 726 O O . ASP A 1 92 ? -11.532 -18.644 4.095 1.00 96.19 92 ASP A O 1
ATOM 730 N N . THR A 1 93 ? -10.820 -16.575 4.609 1.00 96.75 93 THR A N 1
ATOM 731 C CA . THR A 1 93 ? -10.079 -16.973 5.818 1.00 96.75 93 THR A CA 1
ATOM 732 C C . THR A 1 93 ? -10.991 -17.180 7.026 1.00 96.75 93 THR A C 1
ATOM 734 O O . THR A 1 93 ? -10.914 -18.208 7.695 1.00 96.75 93 THR A O 1
ATOM 737 N N . SER A 1 94 ? -11.859 -16.214 7.339 1.00 97.81 94 SER A N 1
ATOM 738 C CA . SER A 1 94 ? -12.871 -16.366 8.388 1.00 97.81 94 SER A CA 1
ATOM 739 C C . SER A 1 94 ? -14.050 -15.425 8.166 1.00 97.81 94 SER A C 1
ATOM 741 O O . SER A 1 94 ? -13.948 -14.199 8.269 1.00 97.81 94 SER A O 1
ATOM 743 N N . GLU A 1 95 ? -15.228 -16.016 7.977 1.00 97.12 95 GLU A N 1
ATOM 744 C CA . GLU A 1 95 ? -16.482 -15.273 7.875 1.00 97.12 95 GLU A CA 1
ATOM 745 C C . GLU A 1 95 ? -16.813 -14.513 9.176 1.00 97.12 95 GLU A C 1
ATOM 747 O O . GLU A 1 95 ? -17.406 -13.432 9.136 1.00 97.12 95 GLU A O 1
ATOM 752 N N . THR A 1 96 ? -16.408 -15.026 10.343 1.00 97.56 96 THR A N 1
ATOM 753 C CA . THR A 1 96 ? -16.650 -14.350 11.633 1.00 97.56 96 THR A CA 1
ATOM 754 C C . THR A 1 96 ? -15.756 -13.122 11.786 1.00 97.56 96 THR A C 1
ATOM 756 O O . THR A 1 96 ? -16.251 -12.048 12.150 1.00 97.56 96 THR A O 1
ATOM 759 N N . CYS A 1 97 ? -14.483 -13.246 11.411 1.00 98.12 97 CYS A N 1
ATOM 760 C CA . CYS A 1 97 ? -13.514 -12.158 11.378 1.00 98.12 97 CYS A CA 1
ATOM 761 C C . CYS A 1 97 ? -13.975 -11.053 10.420 1.00 98.12 97 CYS A C 1
ATOM 763 O O . CYS A 1 97 ? -14.130 -9.900 10.832 1.00 98.12 97 CYS A O 1
ATOM 765 N N . TYR A 1 98 ? -14.310 -11.427 9.177 1.00 97.56 98 TYR A N 1
ATOM 766 C CA . TYR A 1 98 ? -14.884 -10.544 8.158 1.00 97.56 98 TYR A CA 1
ATOM 767 C C . TYR A 1 98 ? -16.089 -9.758 8.700 1.00 97.56 98 TYR A C 1
ATOM 769 O O . TYR A 1 98 ? -16.120 -8.526 8.656 1.00 97.56 98 TYR A O 1
ATOM 777 N N . ASN A 1 99 ? -17.060 -10.455 9.298 1.00 97.00 99 ASN A N 1
ATOM 778 C CA . ASN A 1 99 ? -18.258 -9.827 9.853 1.00 97.00 99 ASN A CA 1
ATOM 779 C C . ASN A 1 99 ? -17.950 -8.894 11.034 1.00 97.00 99 ASN A C 1
ATOM 781 O O . ASN A 1 99 ? -18.631 -7.882 11.223 1.00 97.00 99 ASN A O 1
ATOM 785 N N . THR A 1 100 ? -16.961 -9.232 11.859 1.00 98.31 100 THR A N 1
ATOM 786 C CA . THR A 1 100 ? -16.564 -8.431 13.025 1.00 98.31 100 THR A CA 1
ATOM 787 C C . THR A 1 100 ? -15.866 -7.146 12.598 1.00 98.31 100 THR A C 1
ATOM 789 O O . THR A 1 100 ? -16.235 -6.071 13.080 1.00 98.31 100 THR A O 1
ATOM 792 N N . ILE A 1 101 ? -14.939 -7.231 11.640 1.00 98.19 101 ILE A N 1
ATOM 793 C CA . ILE A 1 101 ? -14.284 -6.068 11.034 1.00 98.19 101 ILE A CA 1
ATOM 794 C C . ILE A 1 101 ? -15.328 -5.173 10.361 1.00 98.19 101 ILE A C 1
ATOM 796 O O . ILE A 1 101 ? -15.407 -3.991 10.696 1.00 98.19 101 ILE A O 1
ATOM 800 N N . GLY A 1 102 ? -16.205 -5.728 9.518 1.00 96.56 102 GLY A N 1
ATOM 801 C CA . GLY A 1 102 ? -17.258 -4.959 8.846 1.00 96.56 102 GLY A CA 1
ATOM 802 C C . GLY A 1 102 ? -18.183 -4.214 9.820 1.00 96.56 102 GLY A C 1
ATOM 803 O O . GLY A 1 102 ? -18.527 -3.049 9.609 1.00 96.56 102 GLY A O 1
ATOM 804 N N . LYS A 1 103 ? -18.540 -4.835 10.954 1.00 96.81 103 LYS A N 1
ATOM 805 C CA . LYS A 1 103 ? -19.324 -4.180 12.021 1.00 96.81 103 LYS A CA 1
ATOM 806 C C . LYS A 1 103 ? -18.538 -3.094 12.752 1.00 96.81 103 LYS A C 1
ATOM 808 O O . LYS A 1 103 ? -19.137 -2.126 13.232 1.00 96.81 103 LYS A O 1
ATOM 813 N N . SER A 1 104 ? -17.223 -3.255 12.881 1.00 98.12 104 SER A N 1
ATOM 814 C CA . SER A 1 104 ? -16.385 -2.376 13.695 1.00 98.12 104 SER A CA 1
ATOM 815 C C . SER A 1 104 ? -16.394 -0.928 13.212 1.00 98.12 104 SER A C 1
ATOM 817 O O . SER A 1 104 ? -16.457 -0.028 14.048 1.00 98.12 104 SER A O 1
ATOM 819 N N . TRP A 1 105 ? -16.462 -0.692 11.899 1.00 97.62 105 TRP A N 1
ATOM 820 C CA . TRP A 1 105 ? -16.482 0.654 11.320 1.00 97.62 105 TRP A CA 1
ATOM 821 C C . TRP A 1 105 ? -17.634 1.503 11.862 1.00 97.62 105 TRP A C 1
ATOM 823 O O . TRP A 1 105 ? -17.436 2.625 12.329 1.00 97.62 105 TRP A O 1
ATOM 833 N N . TYR A 1 106 ? -18.840 0.929 11.905 1.00 96.50 106 TYR A N 1
ATOM 834 C CA . TYR A 1 106 ? -20.012 1.606 12.457 1.00 96.50 106 TYR A CA 1
ATOM 835 C C . TYR A 1 106 ? -19.899 1.812 13.973 1.00 96.50 106 TYR A C 1
ATOM 837 O O . TYR A 1 106 ? -20.352 2.827 14.509 1.00 96.50 106 TYR A O 1
ATOM 845 N N . VAL A 1 107 ? -19.287 0.863 14.690 1.00 98.12 107 VAL A N 1
ATOM 846 C CA . VAL A 1 107 ? -19.056 0.996 16.135 1.00 98.12 107 VAL A CA 1
ATOM 847 C C . VAL A 1 107 ? -18.071 2.130 16.424 1.00 98.12 107 VAL A C 1
ATOM 849 O O . VAL A 1 107 ? -18.331 2.914 17.340 1.00 98.12 107 VAL A O 1
ATOM 852 N N . ILE A 1 108 ? -16.999 2.258 15.636 1.00 98.44 108 ILE A N 1
ATOM 853 C CA . ILE A 1 108 ? -16.034 3.362 15.715 1.00 98.44 108 ILE A CA 1
ATOM 854 C C . ILE A 1 108 ? -16.758 4.696 15.507 1.00 98.44 108 ILE A C 1
ATOM 856 O O . ILE A 1 108 ? -16.701 5.557 16.388 1.00 98.44 108 ILE A O 1
ATOM 860 N N . ASP A 1 109 ? -17.516 4.841 14.416 1.00 97.81 109 ASP A N 1
ATOM 861 C CA . ASP A 1 109 ? -18.257 6.073 14.110 1.00 97.81 109 ASP A CA 1
ATOM 862 C C . ASP A 1 109 ? -19.265 6.429 15.215 1.00 97.81 109 ASP A C 1
ATOM 864 O O . ASP A 1 109 ? -19.413 7.590 15.603 1.00 97.81 109 ASP A O 1
ATOM 868 N N . ARG A 1 110 ? -19.963 5.428 15.764 1.00 97.88 110 ARG A N 1
ATOM 869 C CA . ARG A 1 110 ? -20.921 5.622 16.860 1.00 97.88 110 ARG A CA 1
ATOM 870 C C . ARG A 1 110 ? -20.236 6.106 18.135 1.00 97.88 110 ARG A C 1
ATOM 872 O O . ARG A 1 110 ? -20.761 6.998 18.794 1.00 97.88 110 ARG A O 1
ATOM 879 N N . VAL A 1 111 ? -19.099 5.517 18.508 1.00 98.19 111 VAL A N 1
ATOM 880 C CA . VAL A 1 111 ? -18.356 5.932 19.708 1.00 98.19 111 VAL A CA 1
ATOM 881 C C . VAL A 1 111 ? -17.770 7.327 19.518 1.00 98.19 111 VAL A C 1
ATOM 883 O O . VAL A 1 111 ? -17.876 8.138 20.435 1.00 98.19 111 VAL A O 1
ATOM 886 N N . ALA A 1 112 ? -17.228 7.632 18.338 1.00 97.44 112 ALA A N 1
ATOM 887 C CA . ALA A 1 112 ? -16.637 8.930 18.022 1.00 97.44 112 ALA A CA 1
ATOM 888 C C . ALA A 1 112 ? -17.629 10.101 18.147 1.00 97.44 112 ALA A C 1
ATOM 890 O O . ALA A 1 112 ? -17.229 11.189 18.550 1.00 97.44 112 ALA A O 1
ATOM 891 N N . LYS A 1 113 ? -18.923 9.871 17.873 1.00 97.00 113 LYS A N 1
ATOM 892 C CA . LYS A 1 113 ? -19.995 10.879 18.007 1.00 97.00 113 LYS A CA 1
ATOM 893 C C . LYS A 1 113 ? -20.330 11.260 19.453 1.00 97.00 113 LYS A C 1
ATOM 895 O O . LYS A 1 113 ? -20.957 12.293 19.674 1.00 97.00 113 LYS A O 1
ATOM 900 N N . ASN A 1 114 ? -19.957 10.442 20.437 1.00 96.44 114 ASN A N 1
ATOM 901 C CA . ASN A 1 114 ? -20.243 10.734 21.841 1.00 96.44 114 ASN A CA 1
ATOM 902 C C . ASN A 1 114 ? -19.276 11.787 22.410 1.00 96.44 114 ASN A C 1
ATOM 904 O O . ASN A 1 114 ? -18.129 11.880 21.963 1.00 96.44 114 ASN A O 1
ATOM 908 N N . PRO A 1 115 ? -19.671 12.527 23.466 1.00 95.69 115 PRO A N 1
ATOM 909 C CA . PRO A 1 115 ? -18.739 13.366 24.212 1.00 95.69 115 PRO A CA 1
ATOM 910 C C . PRO A 1 115 ? -17.530 12.549 24.687 1.00 95.69 115 PRO A C 1
ATOM 912 O O . PRO A 1 115 ? -17.689 11.490 25.292 1.00 95.69 115 PRO A O 1
ATOM 915 N N . ASN A 1 116 ? -16.317 13.037 24.415 1.00 95.44 116 ASN A N 1
ATOM 916 C CA . ASN A 1 116 ? -15.049 12.337 24.673 1.00 95.44 116 ASN A CA 1
ATOM 917 C C . ASN A 1 116 ? -14.848 11.019 23.892 1.00 95.44 116 ASN A C 1
ATOM 919 O O . ASN A 1 116 ? -13.940 10.256 24.224 1.00 95.44 116 ASN A O 1
ATOM 923 N N . GLY A 1 117 ? -15.634 10.762 22.842 1.00 97.44 117 GLY A N 1
ATOM 924 C CA . GLY A 1 117 ? -15.570 9.548 22.024 1.00 97.44 117 GLY A CA 1
ATOM 925 C C . GLY A 1 117 ? -14.173 9.229 21.492 1.00 97.44 117 GLY A C 1
ATOM 926 O O . GLY A 1 117 ? -13.675 8.122 21.679 1.00 97.44 117 GLY A O 1
ATOM 927 N N . LEU A 1 118 ? -13.486 10.224 20.924 1.00 97.19 118 LEU A N 1
ATOM 928 C CA . LEU A 1 118 ? -12.116 10.070 20.415 1.00 97.19 118 LEU A CA 1
ATOM 929 C C . LEU A 1 118 ? -11.102 9.732 21.518 1.00 97.19 118 LEU A C 1
ATOM 931 O O . LEU A 1 118 ? -10.194 8.936 21.303 1.00 97.19 118 LEU A O 1
ATOM 935 N N . SER A 1 119 ? -11.280 10.271 22.729 1.00 97.25 119 SER A N 1
ATOM 936 C CA . SER A 1 119 ? -10.446 9.937 23.895 1.00 97.25 119 SER A CA 1
ATOM 937 C C . SER A 1 119 ? -10.687 8.499 24.366 1.00 97.25 119 SER A C 1
ATOM 939 O O . SER A 1 119 ? -9.745 7.803 24.748 1.00 97.25 119 SER A O 1
ATOM 941 N N . ILE A 1 120 ? -11.937 8.023 24.300 1.00 97.69 120 ILE A N 1
ATOM 942 C CA . ILE A 1 120 ? -12.281 6.622 24.575 1.00 97.69 120 ILE A CA 1
ATOM 943 C C . ILE A 1 120 ? -11.608 5.709 23.546 1.00 97.69 120 ILE A C 1
ATOM 945 O O . ILE A 1 120 ? -10.955 4.745 23.941 1.00 97.69 120 ILE A O 1
ATOM 949 N N . LEU A 1 121 ? -11.719 6.029 22.253 1.00 98.06 121 LEU A N 1
ATOM 950 C CA . LEU A 1 121 ? -11.074 5.269 21.179 1.00 98.06 121 LEU A CA 1
ATOM 951 C C . LEU A 1 121 ? -9.549 5.257 21.339 1.00 98.06 121 LEU A C 1
ATOM 953 O O . LEU A 1 121 ? -8.960 4.183 21.347 1.00 98.06 121 LEU A O 1
ATOM 957 N N . SER A 1 122 ? -8.934 6.414 21.601 1.00 97.31 122 SER A N 1
ATOM 958 C CA . SER A 1 122 ? -7.485 6.538 21.828 1.00 97.31 122 SER A CA 1
ATOM 959 C C . SER A 1 122 ? -6.999 5.601 22.939 1.00 97.31 122 SER A C 1
ATOM 961 O O . SER A 1 122 ? -6.008 4.893 22.793 1.00 97.31 122 SER A O 1
ATOM 963 N N . LYS A 1 123 ? -7.731 5.539 24.061 1.00 97.06 123 LYS A N 1
ATOM 964 C CA . LYS A 1 123 ? -7.391 4.642 25.177 1.00 97.06 123 LYS A CA 1
ATOM 965 C C . LYS A 1 123 ? -7.589 3.173 24.824 1.00 97.06 123 LYS A C 1
ATOM 967 O O . LYS A 1 123 ? -6.770 2.348 25.213 1.00 97.06 123 LYS A O 1
ATOM 972 N N . ARG A 1 124 ? -8.676 2.842 24.122 1.00 96.69 124 ARG A N 1
ATOM 973 C CA . ARG A 1 124 ? -8.992 1.457 23.751 1.00 96.69 124 ARG A CA 1
ATOM 974 C C . ARG A 1 124 ? -7.998 0.874 22.757 1.00 96.69 124 ARG A C 1
ATOM 976 O O . ARG A 1 124 ? -7.615 -0.273 22.924 1.00 96.69 124 ARG A O 1
ATOM 983 N N . PHE A 1 125 ? -7.558 1.678 21.797 1.00 96.81 125 PHE A N 1
ATOM 984 C CA . PHE A 1 125 ? -6.561 1.291 20.800 1.00 96.81 125 PHE A CA 1
ATOM 985 C C . PHE A 1 125 ? -5.119 1.590 21.233 1.00 96.81 125 PHE A C 1
ATOM 987 O O . PHE A 1 125 ? -4.195 1.397 20.451 1.00 96.81 125 PHE A O 1
ATOM 994 N N . LYS A 1 126 ? -4.920 2.055 22.477 1.00 96.19 126 LYS A N 1
ATOM 995 C CA . LYS A 1 126 ? -3.621 2.456 23.040 1.00 96.19 126 LYS A CA 1
ATOM 996 C C . LYS A 1 126 ? -2.816 3.327 22.072 1.00 96.19 126 LYS A C 1
ATOM 998 O O . LYS A 1 126 ? -1.667 3.028 21.769 1.00 96.19 126 LYS A O 1
ATOM 1003 N N . THR A 1 127 ? -3.419 4.386 21.553 1.00 95.44 127 THR A N 1
ATOM 1004 C CA . THR A 1 127 ? -2.761 5.237 20.559 1.00 95.44 127 THR A CA 1
ATOM 1005 C C . THR A 1 127 ? -1.630 6.056 21.188 1.00 95.44 127 THR A C 1
ATOM 1007 O O . THR A 1 127 ? -1.743 6.499 22.335 1.00 95.44 127 THR A O 1
ATOM 1010 N N . CYS A 1 128 ? -0.530 6.265 20.457 1.00 94.12 128 CYS A N 1
ATOM 1011 C CA . CYS A 1 128 ? 0.608 7.053 20.954 1.00 94.12 128 CYS A CA 1
ATOM 1012 C C . CYS A 1 128 ? 0.255 8.539 21.112 1.00 94.12 128 CYS A C 1
ATOM 1014 O O . CYS A 1 128 ? 0.608 9.174 22.109 1.00 94.12 128 CYS A O 1
ATOM 1016 N N . LYS A 1 129 ? -0.502 9.080 20.153 1.00 93.25 129 LYS A N 1
ATOM 1017 C CA . LYS A 1 129 ? -1.115 10.411 20.203 1.00 93.25 129 LYS A CA 1
ATOM 1018 C C . LYS A 1 129 ? -2.628 10.278 20.370 1.00 93.25 129 LYS A C 1
ATOM 1020 O O . LYS A 1 129 ? -3.216 9.246 20.054 1.00 93.25 129 LYS A O 1
ATOM 1025 N N . LYS A 1 130 ? -3.280 11.312 20.905 1.00 94.38 130 LYS A N 1
ATOM 1026 C CA . LYS A 1 130 ? -4.750 11.335 20.964 1.00 94.38 130 LYS A CA 1
ATOM 1027 C C . LYS A 1 130 ? -5.304 11.471 19.551 1.00 94.38 130 LYS A C 1
ATOM 1029 O O . LYS A 1 130 ? -4.834 12.335 18.821 1.00 94.38 130 LYS A O 1
ATOM 1034 N N . LEU A 1 131 ? -6.331 10.686 19.241 1.00 95.31 131 LEU A N 1
ATOM 1035 C CA . LEU A 1 131 ? -6.997 10.741 17.946 1.00 95.31 131 LEU A CA 1
ATOM 1036 C C . LEU A 1 131 ? -7.623 12.119 17.711 1.00 95.31 131 LEU A C 1
ATOM 1038 O O . LEU A 1 131 ? -8.418 12.579 18.542 1.00 95.31 131 LEU A O 1
ATOM 1042 N N . SER A 1 132 ? -7.286 12.754 16.589 1.00 93.25 132 SER A N 1
ATOM 1043 C CA . SER A 1 132 ? -7.890 14.024 16.171 1.00 93.25 132 SER A CA 1
ATOM 1044 C C . SER A 1 132 ? -9.217 13.800 15.448 1.00 93.25 132 SER A C 1
ATOM 1046 O O . SER A 1 132 ? -10.170 14.558 15.644 1.00 93.25 132 SER A O 1
ATOM 1048 N N . THR A 1 133 ? -9.321 12.706 14.690 1.00 94.69 133 THR A N 1
ATOM 1049 C CA . THR A 1 133 ? -10.548 12.278 14.014 1.00 94.69 133 THR A CA 1
ATOM 1050 C C . THR A 1 133 ? -10.741 10.765 14.119 1.00 94.69 133 THR A C 1
ATOM 1052 O O . THR A 1 133 ? -9.804 10.010 14.371 1.00 94.69 133 THR A O 1
ATOM 1055 N N . SER A 1 134 ? -11.971 10.282 13.918 1.00 95.06 134 SER A N 1
ATOM 1056 C CA . SER A 1 134 ? -12.198 8.838 13.779 1.00 95.06 134 SER A CA 1
ATOM 1057 C C . SER A 1 134 ? -11.669 8.291 12.457 1.00 95.06 134 SER A C 1
ATOM 1059 O O . SER A 1 134 ? -11.429 7.091 12.375 1.00 95.06 134 SER A O 1
ATOM 1061 N N . SER A 1 135 ? -11.481 9.145 11.444 1.00 93.88 135 SER A N 1
ATOM 1062 C CA . SER A 1 135 ? -10.900 8.748 10.162 1.00 93.88 135 SER A CA 1
ATOM 1063 C C . SER A 1 135 ? -9.476 8.244 10.342 1.00 93.88 135 SER A C 1
ATOM 1065 O O . SER A 1 135 ? -9.203 7.158 9.871 1.00 93.88 135 SER A O 1
ATOM 1067 N N . ASN A 1 136 ? -8.636 8.893 11.157 1.00 93.56 136 ASN A N 1
ATOM 1068 C CA . ASN A 1 136 ? -7.256 8.440 11.390 1.00 93.56 136 ASN A CA 1
ATOM 1069 C C . ASN A 1 136 ? -7.168 6.980 11.872 1.00 93.56 136 ASN A C 1
ATOM 1071 O O . ASN A 1 136 ? -6.398 6.182 11.342 1.00 93.56 136 ASN A O 1
ATOM 1075 N N . LEU A 1 137 ? -8.026 6.593 12.823 1.00 96.06 137 LEU A N 1
ATOM 1076 C CA . LEU A 1 137 ? -8.131 5.200 13.265 1.00 96.06 137 LEU A CA 1
ATOM 1077 C C . LEU A 1 137 ? -8.615 4.276 12.136 1.00 96.06 137 LEU A C 1
ATOM 1079 O O . LEU A 1 137 ? -8.109 3.165 11.992 1.00 96.06 137 LEU A O 1
ATOM 1083 N N . LYS A 1 138 ? -9.610 4.707 11.353 1.00 96.44 138 LYS A N 1
ATOM 1084 C CA . LYS A 1 138 ? -10.146 3.894 10.255 1.00 96.44 138 LYS A CA 1
ATOM 1085 C C . LYS A 1 138 ? -9.143 3.728 9.115 1.00 96.44 138 LYS A C 1
ATOM 1087 O O . LYS A 1 138 ? -9.030 2.624 8.600 1.00 96.44 138 LYS A O 1
ATOM 1092 N N . ASP A 1 139 ? -8.389 4.769 8.791 1.00 93.31 139 ASP A N 1
ATOM 1093 C CA . ASP A 1 139 ? -7.352 4.778 7.761 1.00 93.31 139 ASP A CA 1
ATOM 1094 C C . ASP A 1 139 ? -6.187 3.871 8.168 1.00 93.31 139 ASP A C 1
ATOM 1096 O O . ASP A 1 139 ? -5.711 3.069 7.362 1.00 93.31 139 ASP A O 1
ATOM 1100 N N . TYR A 1 140 ? -5.785 3.918 9.444 1.00 95.31 140 TYR A N 1
ATOM 1101 C CA . TYR A 1 140 ? -4.803 2.989 10.004 1.00 95.31 140 TYR A CA 1
ATOM 1102 C C . TYR A 1 140 ? -5.269 1.533 9.873 1.00 95.31 140 TYR A C 1
ATOM 1104 O O . TYR A 1 140 ? -4.566 0.708 9.293 1.00 95.31 140 TYR A O 1
ATOM 1112 N N . LEU A 1 141 ? -6.472 1.211 10.361 1.00 97.12 141 LEU A N 1
ATOM 1113 C CA . LEU A 1 141 ? -7.019 -0.148 10.274 1.00 97.12 141 LEU A CA 1
ATOM 1114 C C . LEU A 1 141 ? -7.189 -0.593 8.815 1.00 97.12 141 LEU A C 1
ATOM 1116 O O . LEU A 1 141 ? -6.858 -1.724 8.470 1.00 97.12 141 LEU A O 1
ATOM 1120 N N . GLY A 1 142 ? -7.653 0.310 7.948 1.00 95.94 142 GLY A N 1
ATOM 1121 C CA . GLY A 1 142 ? -7.777 0.083 6.513 1.00 95.94 142 GLY A CA 1
ATOM 1122 C C . GLY A 1 142 ? -6.444 -0.280 5.865 1.00 95.94 142 GLY A C 1
ATOM 1123 O O . GLY A 1 142 ? -6.371 -1.232 5.085 1.00 95.94 142 GLY A O 1
ATOM 1124 N N . SER A 1 143 ? -5.382 0.427 6.254 1.00 94.00 143 SER A N 1
ATOM 1125 C CA . SER A 1 143 ? -4.013 0.173 5.803 1.00 94.00 143 SER A CA 1
ATOM 1126 C C . SER A 1 143 ? -3.483 -1.168 6.309 1.00 94.00 143 SER A C 1
ATOM 1128 O O . SER A 1 143 ? -2.883 -1.904 5.531 1.00 94.00 143 SER A O 1
ATOM 1130 N N . VAL A 1 144 ? -3.754 -1.531 7.570 1.00 95.62 144 VAL A N 1
ATOM 1131 C CA . VAL A 1 144 ? -3.389 -2.847 8.125 1.00 95.62 144 VAL A CA 1
ATOM 1132 C C . VAL A 1 144 ? -4.064 -3.967 7.336 1.00 95.62 144 VAL A C 1
ATOM 1134 O O . VAL A 1 144 ? -3.382 -4.869 6.860 1.00 95.62 144 VAL A O 1
ATOM 1137 N N . TYR A 1 145 ? -5.384 -3.904 7.140 1.00 97.25 145 TYR A N 1
ATOM 1138 C CA . TYR A 1 145 ? -6.120 -4.961 6.438 1.00 97.25 145 TYR A CA 1
ATOM 1139 C C . TYR A 1 145 ? -5.721 -5.082 4.964 1.00 97.25 145 TYR A C 1
ATOM 1141 O O . TYR A 1 145 ? -5.534 -6.186 4.459 1.00 97.25 145 TYR A O 1
ATOM 1149 N N . SER A 1 146 ? -5.530 -3.957 4.280 1.00 95.81 146 SER A N 1
ATOM 1150 C CA . SER A 1 146 ? -5.069 -3.964 2.887 1.00 95.81 146 SER A CA 1
ATOM 1151 C C . SER A 1 146 ? -3.638 -4.495 2.772 1.00 95.81 146 SER A C 1
ATOM 1153 O O . SER A 1 146 ? -3.344 -5.323 1.912 1.00 95.81 146 SER A O 1
ATOM 1155 N N . GLY A 1 147 ? -2.758 -4.071 3.684 1.00 94.94 147 GLY A N 1
ATOM 1156 C CA . GLY A 1 147 ? -1.368 -4.507 3.737 1.00 94.94 147 GLY A CA 1
ATOM 1157 C C . GLY A 1 147 ? -1.234 -6.005 3.993 1.00 94.94 147 GLY A C 1
ATOM 1158 O O . GLY A 1 147 ? -0.495 -6.672 3.275 1.00 94.94 147 GLY A O 1
ATOM 1159 N N . VAL A 1 148 ? -1.975 -6.561 4.957 1.00 94.88 148 VAL A N 1
ATOM 1160 C CA . VAL A 1 148 ? -1.870 -7.996 5.270 1.00 94.88 148 VAL A CA 1
ATOM 1161 C C . VAL A 1 148 ? -2.405 -8.878 4.153 1.00 94.88 148 VAL A C 1
ATOM 1163 O O . VAL A 1 148 ? -1.848 -9.943 3.935 1.00 94.88 148 VAL A O 1
ATOM 1166 N N . ALA A 1 149 ? -3.432 -8.442 3.416 1.00 95.12 149 ALA A N 1
ATOM 1167 C CA . ALA A 1 149 ? -3.891 -9.156 2.227 1.00 95.12 149 ALA A CA 1
ATOM 1168 C C . ALA A 1 149 ? -2.833 -9.110 1.110 1.00 95.12 149 ALA A C 1
ATOM 1170 O O . ALA A 1 149 ? -2.513 -10.127 0.500 1.00 95.12 149 ALA A O 1
ATOM 1171 N N . GLN A 1 150 ? -2.222 -7.943 0.888 1.00 94.06 150 GLN A N 1
ATOM 1172 C CA . GLN A 1 150 ? -1.204 -7.756 -0.146 1.00 94.06 150 GLN A CA 1
ATOM 1173 C C . GLN A 1 150 ? 0.111 -8.502 0.135 1.00 94.06 150 GLN A C 1
ATOM 1175 O O . GLN A 1 150 ? 0.769 -8.949 -0.806 1.00 94.06 150 GLN A O 1
ATOM 1180 N N . TYR A 1 151 ? 0.497 -8.629 1.405 1.00 92.31 151 TYR A N 1
ATOM 1181 C CA . TYR A 1 151 ? 1.750 -9.247 1.845 1.00 92.31 151 TYR A CA 1
ATOM 1182 C C . TYR A 1 151 ? 1.514 -10.529 2.658 1.00 92.31 151 TYR A C 1
ATOM 1184 O O . TYR A 1 151 ? 2.261 -10.815 3.590 1.00 92.31 151 TYR A O 1
ATOM 1192 N N . ASN A 1 152 ? 0.471 -11.296 2.323 1.00 90.44 152 ASN A N 1
ATOM 1193 C CA . ASN A 1 152 ? 0.103 -12.519 3.040 1.00 90.44 152 ASN A CA 1
ATOM 1194 C C . ASN A 1 152 ? 1.086 -13.674 2.754 1.00 90.44 152 ASN A C 1
ATOM 1196 O O . ASN A 1 152 ? 0.780 -14.589 1.987 1.00 90.44 152 ASN A O 1
ATOM 1200 N N . ASP A 1 153 ? 2.292 -13.613 3.326 1.00 88.38 153 ASP A N 1
ATOM 1201 C CA . ASP A 1 153 ? 3.304 -14.659 3.170 1.00 88.38 153 ASP A CA 1
ATOM 1202 C C . ASP A 1 153 ? 2.796 -15.995 3.750 1.00 88.38 153 ASP A C 1
ATOM 1204 O O . ASP A 1 153 ? 2.340 -16.033 4.896 1.00 88.38 153 ASP A O 1
ATOM 1208 N N . PRO A 1 154 ? 2.890 -17.112 3.006 1.00 88.19 154 PRO A N 1
ATOM 1209 C CA . PRO A 1 154 ? 2.355 -18.405 3.439 1.00 88.19 154 PRO A CA 1
ATOM 1210 C C . PRO A 1 154 ? 3.090 -19.024 4.639 1.00 88.19 154 PRO A C 1
ATOM 1212 O O . PRO A 1 154 ? 2.595 -19.986 5.226 1.00 88.19 154 PRO A O 1
ATOM 1215 N N . ASN A 1 155 ? 4.278 -18.532 4.999 1.00 89.44 155 ASN A N 1
ATOM 1216 C CA . ASN A 1 155 ? 4.988 -18.979 6.197 1.00 89.44 155 ASN A CA 1
ATOM 1217 C C . ASN A 1 155 ? 4.532 -18.210 7.438 1.00 89.44 155 ASN A C 1
ATOM 1219 O O . ASN A 1 155 ? 4.466 -18.789 8.521 1.00 89.44 155 ASN A O 1
ATOM 1223 N N . GLU A 1 156 ? 4.222 -16.922 7.286 1.00 87.19 156 GLU A N 1
ATOM 1224 C CA . GLU A 1 156 ? 3.773 -16.067 8.389 1.00 87.19 156 GLU A CA 1
ATOM 1225 C C . GLU A 1 156 ? 2.266 -16.207 8.640 1.00 87.19 156 GLU A C 1
ATOM 1227 O O . GLU A 1 156 ? 1.833 -16.183 9.792 1.00 87.19 156 GLU A O 1
ATOM 1232 N N . ASN A 1 157 ? 1.473 -16.403 7.578 1.00 89.56 157 ASN A N 1
ATOM 1233 C CA . ASN A 1 157 ? 0.006 -16.469 7.601 1.00 89.56 157 ASN A CA 1
ATOM 1234 C C . ASN A 1 157 ? -0.618 -15.325 8.415 1.00 89.56 157 ASN A C 1
ATOM 1236 O O . ASN A 1 157 ? -1.562 -15.518 9.183 1.00 89.56 157 ASN A O 1
ATOM 1240 N N . THR A 1 158 ? -0.078 -14.115 8.256 1.00 92.69 158 THR A N 1
ATOM 1241 C CA . THR A 1 158 ? -0.415 -12.943 9.075 1.00 92.69 158 THR A CA 1
ATOM 1242 C C . THR A 1 158 ? -1.910 -12.628 9.053 1.00 92.69 158 THR A C 1
ATOM 1244 O O . THR A 1 158 ? -2.485 -12.267 10.081 1.00 92.69 158 THR A O 1
ATOM 1247 N N . LEU A 1 159 ? -2.575 -12.824 7.911 1.00 95.56 159 LEU A N 1
ATOM 1248 C CA . LEU A 1 159 ? -4.023 -12.651 7.799 1.00 95.56 159 LEU A CA 1
ATOM 1249 C C . LEU A 1 159 ? -4.778 -13.651 8.698 1.00 95.56 159 LEU A C 1
ATOM 1251 O O . LEU A 1 159 ? -5.661 -13.255 9.463 1.00 95.56 159 LEU A O 1
ATOM 1255 N N . GLU A 1 160 ? -4.385 -14.927 8.681 1.00 96.19 160 GLU A N 1
ATOM 1256 C CA . GLU A 1 160 ? -4.964 -15.963 9.545 1.00 96.19 160 GLU A CA 1
ATOM 1257 C C . GLU A 1 160 ? -4.717 -15.655 11.030 1.00 96.19 160 GLU A C 1
ATOM 1259 O O . GLU A 1 160 ? -5.626 -15.764 11.853 1.00 96.19 160 GLU A O 1
ATOM 1264 N N . VAL A 1 161 ? -3.513 -15.193 11.380 1.00 95.50 161 VAL A N 1
ATOM 1265 C CA . VAL A 1 161 ? -3.144 -14.792 12.748 1.00 95.50 161 VAL A CA 1
ATOM 1266 C C . VAL A 1 161 ? -4.026 -13.653 13.268 1.00 95.50 161 VAL A C 1
ATOM 1268 O O . VAL A 1 161 ? -4.518 -13.718 14.404 1.00 95.50 161 VAL A O 1
ATOM 1271 N N . ILE A 1 162 ? -4.269 -12.628 12.447 1.00 96.75 162 ILE A N 1
ATOM 1272 C CA . ILE A 1 162 ? -5.171 -11.522 12.790 1.00 96.75 162 ILE A CA 1
ATOM 1273 C C . ILE A 1 162 ? -6.591 -12.049 12.996 1.00 96.75 162 ILE A C 1
ATOM 1275 O O . ILE A 1 162 ? -7.207 -11.756 14.024 1.00 96.75 162 ILE A O 1
ATOM 1279 N N . CYS A 1 163 ? -7.108 -12.854 12.065 1.00 98.06 163 CYS A N 1
ATOM 1280 C CA . CYS A 1 163 ? -8.479 -13.347 12.159 1.00 98.06 163 CYS A CA 1
ATOM 1281 C C . CYS A 1 163 ? -8.703 -14.288 13.344 1.00 98.06 163 CYS A C 1
ATOM 1283 O O . CYS A 1 163 ? -9.673 -14.114 14.081 1.00 98.06 163 CYS A O 1
ATOM 1285 N N . ASN A 1 164 ? -7.769 -15.200 13.611 1.00 97.69 164 ASN A N 1
ATOM 1286 C CA . ASN A 1 164 ? -7.812 -16.069 14.785 1.00 97.69 164 ASN A CA 1
ATOM 1287 C C . ASN A 1 164 ? -7.797 -15.264 16.096 1.00 97.69 164 ASN A C 1
ATOM 1289 O O . ASN A 1 164 ? -8.460 -15.641 17.066 1.00 97.69 164 ASN A O 1
ATOM 1293 N N . SER A 1 165 ? -7.074 -14.139 16.134 1.00 96.94 165 SER A N 1
ATOM 1294 C CA . SER A 1 165 ? -7.017 -13.259 17.309 1.00 96.94 165 SER A CA 1
ATOM 1295 C C . SER A 1 165 ? -8.327 -12.497 17.530 1.00 96.94 165 SER A C 1
ATOM 1297 O O . SER A 1 165 ? -8.816 -12.441 18.661 1.00 96.94 165 SER A O 1
ATOM 1299 N N . ILE A 1 166 ? -8.929 -11.971 16.458 1.00 98.25 166 ILE A N 1
ATOM 1300 C CA . ILE A 1 166 ? -10.244 -11.309 16.491 1.00 98.25 166 ILE A CA 1
ATOM 1301 C C . ILE A 1 166 ? -11.320 -12.297 16.961 1.00 98.25 166 ILE A C 1
ATOM 1303 O O . ILE A 1 166 ? -12.020 -12.036 17.944 1.00 98.25 166 ILE A O 1
ATOM 1307 N N . ASP A 1 167 ? -11.406 -13.464 16.322 1.00 98.38 167 ASP A N 1
ATOM 1308 C CA . ASP A 1 167 ? -12.418 -14.480 16.627 1.00 98.38 167 ASP A CA 1
ATOM 1309 C C . ASP A 1 167 ? -12.235 -15.055 18.042 1.00 98.38 167 ASP A C 1
ATOM 1311 O O . ASP A 1 167 ? -13.192 -15.194 18.811 1.00 98.38 167 ASP A O 1
ATOM 1315 N N . GLY A 1 168 ? -10.987 -15.312 18.447 1.00 97.38 168 GLY A N 1
ATOM 1316 C CA . GLY A 1 168 ? -10.638 -15.802 19.783 1.00 97.38 168 GLY A CA 1
ATOM 1317 C C . GLY A 1 168 ? -10.933 -14.815 20.923 1.00 97.38 168 GLY A C 1
ATOM 1318 O O . GLY A 1 168 ? -10.920 -15.199 22.105 1.00 97.38 168 GLY A O 1
ATOM 1319 N N . ALA A 1 169 ? -11.208 -13.550 20.597 1.00 97.12 169 ALA A N 1
ATOM 1320 C CA . ALA A 1 169 ? -11.578 -12.502 21.539 1.00 97.12 169 ALA A CA 1
ATOM 1321 C C . ALA A 1 169 ? -13.103 -12.314 21.681 1.00 97.12 169 ALA A C 1
ATOM 1323 O O . ALA A 1 169 ? -13.535 -11.607 22.597 1.00 97.12 169 ALA A O 1
ATOM 1324 N N . ALA A 1 170 ? -13.926 -12.988 20.864 1.00 94.62 170 ALA A N 1
ATOM 1325 C CA . ALA A 1 170 ? -15.379 -12.786 20.790 1.00 94.62 170 ALA A CA 1
ATOM 1326 C C . ALA A 1 170 ? -16.119 -12.860 22.138 1.00 94.62 170 ALA A C 1
ATOM 1328 O O . ALA A 1 170 ? -17.006 -12.054 22.410 1.00 94.62 170 ALA A O 1
ATOM 1329 N N . ASN A 1 171 ? -15.725 -13.791 23.012 1.00 92.50 171 ASN A N 1
ATOM 1330 C CA . ASN A 1 171 ? -16.344 -13.980 24.332 1.00 92.50 171 ASN A CA 1
ATOM 1331 C C . ASN A 1 171 ? -15.639 -13.215 25.463 1.00 92.50 171 ASN A C 1
ATOM 1333 O O . ASN A 1 171 ? -16.065 -13.282 26.615 1.00 92.50 171 ASN A O 1
ATOM 1337 N N . LYS A 1 172 ? -14.531 -12.534 25.162 1.00 94.25 172 LYS A N 1
ATOM 1338 C CA . LYS A 1 172 ? -13.688 -11.853 26.156 1.00 94.25 172 LYS A CA 1
ATOM 1339 C C . LYS A 1 172 ? -13.939 -10.352 26.187 1.00 94.25 172 LYS A C 1
ATOM 1341 O O . LYS A 1 172 ? -13.687 -9.714 27.205 1.00 94.25 172 LYS A O 1
ATOM 1346 N N . THR A 1 173 ? -14.392 -9.783 25.074 1.00 96.31 173 THR A N 1
ATOM 1347 C CA . THR A 1 173 ? -14.515 -8.337 24.915 1.00 96.31 173 THR A CA 1
ATOM 1348 C C . THR A 1 173 ? -15.518 -7.965 23.822 1.00 96.31 173 THR A C 1
ATOM 1350 O O . THR A 1 173 ? -15.998 -8.808 23.064 1.00 96.31 173 THR A O 1
ATOM 1353 N N . ASP A 1 174 ? -15.862 -6.682 23.757 1.00 97.25 174 ASP A N 1
ATOM 1354 C CA . ASP A 1 174 ? -16.728 -6.149 22.708 1.00 97.25 174 ASP A CA 1
ATOM 1355 C C . ASP A 1 174 ? -16.000 -6.039 21.355 1.00 97.25 174 ASP A C 1
ATOM 1357 O O . ASP A 1 174 ? -14.805 -6.303 21.242 1.00 97.25 174 ASP A O 1
ATOM 1361 N N . VAL A 1 175 ? -16.729 -5.627 20.314 1.00 98.19 175 VAL A N 1
ATOM 1362 C CA . VAL A 1 175 ? -16.204 -5.515 18.941 1.00 98.19 175 VAL A CA 1
ATOM 1363 C C . VAL A 1 175 ? -14.914 -4.692 18.877 1.00 98.19 175 VAL A C 1
ATOM 1365 O O . VAL A 1 175 ? -13.975 -5.102 18.210 1.00 98.19 175 VAL A O 1
ATOM 1368 N N . LEU A 1 176 ? -14.821 -3.560 19.589 1.00 98.25 176 LEU A N 1
ATOM 1369 C CA . LEU A 1 176 ? -13.612 -2.727 19.546 1.00 98.25 176 LEU A CA 1
ATOM 1370 C C . LEU A 1 176 ? -12.425 -3.412 20.221 1.00 98.25 176 LEU A C 1
ATOM 1372 O O . LEU A 1 176 ? -11.296 -3.260 19.766 1.00 98.25 176 LEU A O 1
ATOM 1376 N N . GLY A 1 177 ? -12.675 -4.162 21.295 1.00 98.00 177 GLY A N 1
ATOM 1377 C CA . GLY A 1 177 ? -11.639 -4.981 21.910 1.00 98.00 177 GLY A CA 1
ATOM 1378 C C . GLY A 1 177 ? -11.163 -6.106 20.993 1.00 98.00 177 GLY A C 1
ATOM 1379 O O . GLY A 1 177 ? -9.965 -6.332 20.916 1.00 98.00 177 GLY A O 1
ATOM 1380 N N . GLN A 1 178 ? -12.069 -6.760 20.258 1.00 98.38 178 GLN A N 1
ATOM 1381 C CA . GLN A 1 178 ? -11.706 -7.813 19.301 1.00 98.38 178 GLN A CA 1
ATOM 1382 C C . GLN A 1 178 ? -10.804 -7.263 18.195 1.00 98.38 178 GLN A C 1
ATOM 1384 O O . GLN A 1 178 ? -9.759 -7.840 17.911 1.00 98.38 178 GLN A O 1
ATOM 1389 N N . ILE A 1 179 ? -11.153 -6.100 17.632 1.00 98.31 179 ILE A N 1
ATOM 1390 C CA . ILE A 1 179 ? -10.301 -5.426 16.644 1.00 98.31 179 ILE A CA 1
ATOM 1391 C C . ILE A 1 179 ? -8.933 -5.079 17.231 1.00 98.31 179 ILE A C 1
ATOM 1393 O O . ILE A 1 179 ? -7.921 -5.270 16.563 1.00 98.31 179 ILE A O 1
ATOM 1397 N N . PHE A 1 180 ? -8.883 -4.598 18.475 1.00 97.38 180 PHE A N 1
ATOM 1398 C CA . PHE A 1 180 ? -7.611 -4.279 19.112 1.00 97.38 180 PHE A CA 1
ATOM 1399 C C . PHE A 1 180 ? -6.723 -5.516 19.317 1.00 97.38 180 PHE A C 1
ATOM 1401 O O . PHE A 1 180 ? -5.519 -5.419 19.105 1.00 97.38 180 PHE A O 1
ATOM 1408 N N . GLU A 1 181 ? -7.284 -6.685 19.644 1.00 96.62 181 GLU A N 1
ATOM 1409 C CA . GLU A 1 181 ? -6.509 -7.937 19.676 1.00 96.62 181 GLU A CA 1
ATOM 1410 C C . GLU A 1 181 ? -5.929 -8.280 18.293 1.00 96.62 181 GLU A C 1
ATOM 1412 O O . GLU A 1 181 ? -4.784 -8.712 18.206 1.00 96.62 181 GLU A O 1
ATOM 1417 N N . GLY A 1 182 ? -6.662 -8.004 17.208 1.00 96.25 182 GLY A N 1
ATOM 1418 C CA . GLY A 1 182 ? -6.139 -8.109 15.840 1.00 96.25 182 GLY A CA 1
ATOM 1419 C C . GLY A 1 182 ? -4.978 -7.144 15.554 1.00 96.25 182 GLY A C 1
ATOM 1420 O O . GLY A 1 182 ? -3.982 -7.549 14.963 1.00 96.25 182 GLY A O 1
ATOM 1421 N N . VAL A 1 183 ? -5.061 -5.892 16.020 1.00 95.50 183 VAL A N 1
ATOM 1422 C CA . VAL A 1 183 ? -3.964 -4.904 15.902 1.00 95.50 183 VAL A CA 1
ATOM 1423 C C . VAL A 1 183 ? -2.717 -5.369 16.657 1.00 95.50 183 VAL A C 1
ATOM 1425 O O . VAL A 1 183 ? -1.611 -5.288 16.134 1.00 95.50 183 VAL A O 1
ATOM 1428 N N . VAL A 1 184 ? -2.890 -5.899 17.870 1.00 94.69 184 VAL A N 1
ATOM 1429 C CA . VAL A 1 184 ? -1.784 -6.451 18.668 1.00 94.69 184 VAL A CA 1
ATOM 1430 C C . VAL A 1 184 ? -1.184 -7.693 18.007 1.00 94.69 184 VAL A C 1
ATOM 1432 O O . VAL A 1 184 ? 0.012 -7.921 18.133 1.00 94.69 184 VAL A O 1
ATOM 1435 N N . ALA A 1 185 ? -1.992 -8.506 17.326 1.00 93.69 185 ALA A N 1
ATOM 1436 C CA . ALA A 1 185 ? -1.517 -9.695 16.625 1.00 93.69 185 ALA A CA 1
ATOM 1437 C C . ALA A 1 185 ? -0.734 -9.362 15.346 1.00 93.69 185 ALA A C 1
ATOM 1439 O O . ALA A 1 185 ? 0.183 -10.098 14.995 1.00 93.69 185 ALA A O 1
ATOM 1440 N N . TYR A 1 186 ? -1.077 -8.257 14.678 1.00 91.81 186 TYR A N 1
ATOM 1441 C CA . TYR A 1 186 ? -0.335 -7.742 13.527 1.00 91.81 186 TYR A CA 1
ATOM 1442 C C . TYR A 1 186 ? 1.080 -7.274 13.909 1.00 91.81 186 TYR A C 1
ATOM 1444 O O . TYR A 1 186 ? 2.029 -7.518 13.170 1.00 91.81 186 TYR A O 1
ATOM 1452 N N . ASP A 1 187 ? 1.238 -6.640 15.074 1.00 85.44 187 ASP A N 1
ATOM 1453 C CA . ASP A 1 187 ? 2.540 -6.192 15.577 1.00 85.44 187 ASP A CA 1
ATOM 1454 C C . ASP A 1 187 ? 3.153 -7.229 16.531 1.00 85.44 187 ASP A C 1
ATOM 1456 O O . ASP A 1 187 ? 2.894 -7.245 17.741 1.00 85.44 187 ASP A O 1
ATOM 1460 N N . SER A 1 188 ? 4.001 -8.104 15.984 1.00 72.19 188 SER A N 1
ATOM 1461 C CA . SER A 1 188 ? 4.611 -9.212 16.728 1.00 72.19 188 SER A CA 1
ATOM 1462 C C . SER A 1 188 ? 5.416 -8.777 17.960 1.00 72.19 188 SER A C 1
ATOM 1464 O O . SER A 1 188 ? 5.598 -9.575 18.883 1.00 72.19 188 SER A O 1
ATOM 1466 N N . GLU A 1 189 ? 5.893 -7.529 18.005 1.00 77.88 189 GLU A N 1
ATOM 1467 C CA . GLU A 1 189 ? 6.746 -7.022 19.085 1.00 77.88 189 GLU A CA 1
ATOM 1468 C C . GLU A 1 189 ? 5.965 -6.401 20.254 1.00 77.88 189 GLU A C 1
ATOM 1470 O O . GLU A 1 189 ? 6.566 -6.083 21.280 1.00 77.88 189 GLU A O 1
ATOM 1475 N N . LYS A 1 190 ? 4.628 -6.309 20.163 1.00 79.06 190 LYS A N 1
ATOM 1476 C CA . 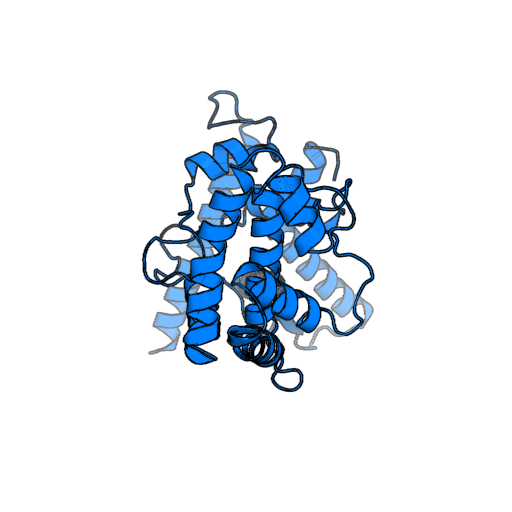LYS A 1 190 ? 3.733 -5.745 21.194 1.00 79.06 190 LYS A CA 1
ATOM 1477 C C . LYS A 1 190 ? 4.197 -4.379 21.702 1.00 79.06 190 LYS A C 1
ATOM 1479 O O . LYS A 1 190 ? 4.818 -4.249 22.760 1.00 79.06 190 LYS A O 1
ATOM 1484 N N . GLN A 1 191 ? 3.780 -3.332 21.006 1.00 87.31 191 GLN A N 1
ATOM 1485 C CA . GLN A 1 191 ? 4.165 -1.968 21.351 1.00 87.31 191 GLN A CA 1
ATOM 1486 C C . GLN A 1 191 ? 3.435 -1.430 22.598 1.00 87.31 191 GLN A C 1
ATOM 1488 O O . GLN A 1 191 ? 2.286 -1.803 22.878 1.00 87.31 191 GLN A O 1
ATOM 1493 N N . PRO A 1 192 ? 4.061 -0.505 23.355 1.00 91.44 192 PRO A N 1
ATOM 1494 C CA . PRO A 1 192 ? 3.397 0.193 24.457 1.00 91.44 192 PRO A CA 1
ATOM 1495 C C . PRO A 1 192 ? 2.243 1.087 23.971 1.00 91.44 192 PRO A C 1
ATOM 1497 O O . PRO A 1 192 ? 1.300 1.332 24.729 1.00 91.44 192 PRO A O 1
ATOM 1500 N N . CYS A 1 193 ? 2.313 1.557 22.722 1.00 93.75 193 CYS A N 1
ATOM 1501 C CA . CYS A 1 193 ? 1.270 2.304 22.031 1.00 93.75 193 CYS A CA 1
ATOM 1502 C C . CYS A 1 193 ? 1.378 2.123 20.506 1.00 93.75 193 CYS A C 1
ATOM 1504 O O . CYS A 1 193 ? 2.426 1.711 20.019 1.00 93.75 193 CYS A O 1
ATOM 1506 N N . TYR A 1 194 ? 0.323 2.467 19.763 1.00 92.88 194 TYR A N 1
ATOM 1507 C CA . TYR A 1 194 ? 0.265 2.367 18.298 1.00 92.88 194 TYR A CA 1
ATOM 1508 C C . TYR A 1 194 ? 0.138 3.756 17.661 1.00 92.88 194 TYR A C 1
ATOM 1510 O O . TYR A 1 194 ? -0.712 4.555 18.070 1.00 92.88 194 TYR A O 1
ATOM 1518 N N . GLU A 1 195 ? 0.987 4.067 16.680 1.00 90.69 195 GLU A N 1
ATOM 1519 C CA . GLU A 1 195 ? 0.927 5.338 15.950 1.00 90.69 195 GLU A CA 1
ATOM 1520 C C . GLU A 1 195 ? -0.136 5.260 14.848 1.00 90.69 195 GLU A C 1
ATOM 1522 O O . GLU A 1 195 ? -0.038 4.446 13.934 1.00 90.69 195 GLU A O 1
ATOM 1527 N N . MET A 1 196 ? -1.167 6.097 14.969 1.00 90.69 196 MET A N 1
ATOM 1528 C CA . MET A 1 196 ? -2.343 6.104 14.088 1.00 90.69 196 MET A CA 1
ATOM 1529 C C . MET A 1 196 ? -2.669 7.503 13.550 1.00 90.69 196 MET A C 1
ATOM 1531 O O . MET A 1 196 ? -3.511 7.627 12.670 1.00 90.69 196 MET A O 1
ATOM 1535 N N . GLU A 1 197 ? -2.022 8.557 14.059 1.00 83.94 197 GLU A N 1
ATOM 1536 C CA . GLU A 1 197 ? -2.222 9.932 13.572 1.00 83.94 197 GLU A CA 1
ATOM 1537 C C . GLU A 1 197 ? -1.296 10.266 12.389 1.00 83.94 197 GLU A C 1
ATOM 1539 O O . GLU A 1 197 ? -1.490 11.284 11.730 1.00 83.94 197 GLU A O 1
ATOM 1544 N N . GLY A 1 198 ? -0.321 9.397 12.097 1.00 69.88 198 GLY A N 1
ATOM 1545 C CA . GLY A 1 198 ? 0.656 9.570 11.021 1.00 69.88 198 GLY A CA 1
ATOM 1546 C C . GLY A 1 198 ? 1.893 10.380 11.431 1.00 69.88 198 GLY A C 1
ATOM 1547 O O . GLY A 1 198 ? 1.941 11.025 12.483 1.00 69.88 198 GLY A O 1
ATOM 1548 N N . SER A 1 199 ? 2.936 10.319 10.598 1.00 61.91 199 SER A N 1
ATOM 1549 C CA . SER A 1 199 ? 4.138 11.148 10.736 1.00 61.91 199 SER A CA 1
ATOM 1550 C C . SER A 1 199 ? 3.896 12.565 10.212 1.00 61.91 199 SER A C 1
ATOM 1552 O O . SER A 1 199 ? 3.182 12.756 9.233 1.00 61.91 199 SER A O 1
ATOM 1554 N N . GLU A 1 200 ? 4.530 13.563 10.832 1.00 59.50 200 GLU A N 1
ATOM 1555 C CA . GLU A 1 200 ? 4.334 14.981 10.478 1.00 59.50 200 GLU A CA 1
ATOM 1556 C C . GLU A 1 200 ? 4.940 15.371 9.117 1.00 59.50 200 GLU A C 1
ATOM 1558 O O . GLU A 1 200 ? 4.492 16.342 8.517 1.00 59.50 200 GLU A O 1
ATOM 1563 N N . GLU A 1 201 ? 5.913 14.613 8.598 1.00 68.38 201 GLU A N 1
ATOM 1564 C CA . GLU A 1 201 ? 6.593 14.917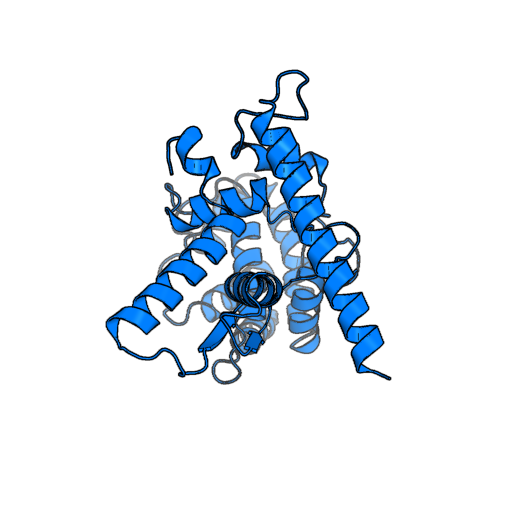 7.331 1.00 68.38 201 GLU A CA 1
ATOM 1565 C C . GLU A 1 201 ? 6.608 13.680 6.410 1.00 68.38 201 GLU A C 1
ATOM 1567 O O . GLU A 1 201 ? 7.098 12.625 6.828 1.00 68.38 201 GLU A O 1
ATOM 1572 N N . PRO A 1 202 ? 6.089 13.774 5.170 1.00 73.50 202 PRO A N 1
ATOM 1573 C CA . PRO A 1 202 ? 6.158 12.688 4.196 1.00 73.50 202 PRO A CA 1
ATOM 1574 C C . PRO A 1 202 ? 7.591 12.493 3.683 1.00 73.50 202 PRO A C 1
ATOM 1576 O O . PRO A 1 202 ? 8.346 13.456 3.513 1.00 73.50 202 PRO A O 1
ATOM 1579 N N . SER A 1 203 ? 7.971 11.249 3.388 1.00 80.44 203 SER A N 1
ATOM 1580 C CA . SER A 1 203 ? 9.282 10.954 2.805 1.00 80.44 203 SER A CA 1
ATOM 1581 C C . SER A 1 203 ? 9.371 11.411 1.342 1.00 80.44 203 SER A C 1
ATOM 1583 O O . SER A 1 203 ? 8.367 11.673 0.676 1.00 80.44 203 SER A O 1
ATOM 1585 N N . GLU A 1 204 ? 10.586 11.469 0.786 1.00 79.31 204 GLU A N 1
ATOM 1586 C CA . GLU A 1 204 ? 10.759 11.759 -0.646 1.00 79.31 204 GLU A CA 1
ATOM 1587 C C . GLU A 1 204 ? 10.096 10.706 -1.547 1.00 79.31 204 GLU A C 1
ATOM 1589 O O . GLU A 1 204 ? 9.659 11.042 -2.650 1.00 79.31 204 GLU A O 1
ATOM 1594 N N . ILE A 1 205 ? 9.988 9.462 -1.067 1.00 83.81 205 ILE A N 1
ATOM 1595 C CA . ILE A 1 205 ? 9.315 8.361 -1.765 1.00 83.81 205 ILE A CA 1
ATOM 1596 C C . ILE A 1 205 ? 7.809 8.621 -1.803 1.00 83.81 205 ILE A C 1
ATOM 1598 O O . ILE A 1 205 ? 7.215 8.552 -2.878 1.00 83.81 205 ILE A O 1
ATOM 1602 N N . ASP A 1 206 ? 7.216 9.002 -0.669 1.00 79.75 206 ASP A N 1
ATOM 1603 C CA . ASP A 1 206 ? 5.783 9.312 -0.577 1.00 79.75 206 ASP A CA 1
ATOM 1604 C C . ASP A 1 206 ? 5.423 10.484 -1.494 1.00 79.75 206 ASP A C 1
ATOM 1606 O O . ASP A 1 206 ? 4.462 10.421 -2.258 1.00 79.75 206 ASP A O 1
ATOM 1610 N N . ILE A 1 207 ? 6.254 11.533 -1.488 1.00 80.44 207 ILE A N 1
ATOM 1611 C CA . ILE A 1 207 ? 6.088 12.704 -2.359 1.00 80.44 207 ILE A CA 1
ATOM 1612 C C . ILE A 1 207 ? 6.207 12.314 -3.839 1.00 80.44 207 ILE A C 1
ATOM 1614 O O . ILE A 1 207 ? 5.472 12.837 -4.680 1.00 80.44 207 ILE A O 1
ATOM 1618 N N . GLY A 1 208 ? 7.149 11.431 -4.181 1.00 83.50 208 GLY A N 1
ATOM 1619 C CA . GLY A 1 208 ? 7.343 10.962 -5.550 1.00 83.50 208 GLY A CA 1
ATOM 1620 C C . GLY A 1 208 ? 6.179 10.129 -6.054 1.00 83.50 208 GLY A C 1
ATOM 1621 O O . GLY A 1 208 ? 5.633 10.430 -7.116 1.00 83.50 208 GLY A O 1
ATOM 1622 N N . TRP A 1 209 ? 5.751 9.140 -5.277 1.00 86.88 209 TRP A N 1
ATOM 1623 C CA . TRP A 1 209 ? 4.624 8.303 -5.660 1.00 86.88 209 TRP A CA 1
ATOM 1624 C C . TRP A 1 209 ? 3.328 9.109 -5.762 1.00 86.88 209 TRP A C 1
ATOM 1626 O O . TRP A 1 209 ? 2.621 8.988 -6.761 1.00 86.88 209 TRP A O 1
ATOM 1636 N N . ALA A 1 210 ? 3.075 10.016 -4.811 1.00 80.69 210 ALA A N 1
ATOM 1637 C CA . ALA A 1 210 ? 1.945 10.940 -4.878 1.00 80.69 210 ALA A CA 1
ATOM 1638 C C . ALA A 1 210 ? 1.974 11.792 -6.156 1.00 80.69 210 ALA A C 1
ATOM 1640 O O . ALA A 1 210 ? 0.949 11.983 -6.804 1.00 80.69 210 ALA A O 1
ATOM 1641 N N . TRP A 1 211 ? 3.148 12.267 -6.585 1.00 80.69 211 TRP A N 1
ATOM 1642 C CA . TRP A 1 211 ? 3.258 12.983 -7.856 1.00 80.69 211 TRP A CA 1
ATOM 1643 C C . TRP A 1 211 ? 2.896 12.106 -9.060 1.00 80.69 211 TRP A C 1
ATOM 1645 O O . TRP A 1 211 ? 2.195 12.571 -9.961 1.00 80.69 211 TRP A O 1
ATOM 1655 N N . GLN A 1 212 ? 3.353 10.854 -9.097 1.00 85.38 212 GLN A N 1
ATOM 1656 C CA . GLN A 1 212 ? 3.066 9.952 -10.215 1.00 85.38 212 GLN A CA 1
ATOM 1657 C C . GLN A 1 212 ? 1.588 9.588 -10.282 1.00 85.38 212 GLN A C 1
ATOM 1659 O O . GLN A 1 212 ? 1.007 9.667 -11.362 1.00 85.38 212 GLN A O 1
ATOM 1664 N N . THR A 1 213 ? 0.947 9.276 -9.156 1.00 84.12 213 THR A N 1
ATOM 1665 C CA . THR A 1 213 ? -0.500 9.000 -9.116 1.00 84.12 213 THR A CA 1
ATOM 1666 C C . THR A 1 213 ? -1.337 10.231 -9.453 1.00 84.12 213 THR A C 1
ATOM 1668 O O . THR A 1 213 ? -2.394 10.105 -10.067 1.00 84.12 213 THR A O 1
ATOM 1671 N N . CYS A 1 214 ? -0.829 11.430 -9.156 1.00 77.81 214 CYS A N 1
ATOM 1672 C CA . CYS A 1 214 ? -1.443 12.699 -9.544 1.00 77.81 214 CYS A CA 1
ATOM 1673 C C . CYS A 1 214 ? -1.240 13.087 -11.025 1.00 77.81 214 CYS A C 1
ATOM 1675 O O . CYS A 1 214 ? -1.926 13.989 -11.511 1.00 77.81 214 CYS A O 1
ATOM 1677 N N . SER A 1 215 ? -0.298 12.474 -11.752 1.00 77.06 215 SER A N 1
ATOM 1678 C CA . SER A 1 215 ? 0.084 12.913 -13.107 1.00 77.06 215 SER A CA 1
ATOM 1679 C C . SER A 1 215 ? -0.104 11.860 -14.198 1.00 77.06 215 SER A C 1
ATOM 1681 O O . SER A 1 215 ? -0.634 12.191 -15.260 1.00 77.06 215 SER A O 1
ATOM 1683 N N . GLU A 1 216 ? 0.307 10.618 -13.954 1.00 81.50 216 GLU A N 1
ATOM 1684 C CA . GLU A 1 216 ? 0.339 9.540 -14.950 1.00 81.50 216 GLU A CA 1
ATOM 1685 C C . GLU A 1 216 ? -0.326 8.240 -14.462 1.00 81.50 216 GLU A C 1
ATOM 1687 O O . GLU A 1 216 ? -1.014 7.577 -15.235 1.00 81.50 216 GLU A O 1
ATOM 1692 N N . MET A 1 217 ? -0.182 7.888 -13.181 1.00 87.31 217 MET A N 1
ATOM 1693 C CA . MET A 1 217 ? -0.699 6.653 -12.576 1.00 87.31 217 MET A CA 1
ATOM 1694 C C . MET A 1 217 ? -2.073 6.872 -11.923 1.00 87.31 217 MET A C 1
ATOM 1696 O O . MET A 1 217 ? -2.281 6.532 -10.758 1.00 87.31 217 MET A O 1
ATOM 1700 N N . VAL A 1 218 ? -3.015 7.463 -12.664 1.00 84.19 218 VAL A N 1
ATOM 1701 C CA . VAL A 1 218 ? -4.386 7.701 -12.180 1.00 84.19 218 VAL A CA 1
ATOM 1702 C C . VAL A 1 218 ? -5.171 6.386 -12.219 1.00 84.19 218 VAL A C 1
ATOM 1704 O O . VAL A 1 218 ? -5.833 6.060 -13.206 1.00 84.19 218 VAL A O 1
ATOM 1707 N N . MET A 1 219 ? -5.058 5.611 -11.143 1.00 86.06 219 MET A N 1
ATOM 1708 C CA . MET A 1 219 ? -5.732 4.324 -10.982 1.00 86.06 219 MET A CA 1
ATOM 1709 C C . MET A 1 219 ? -7.059 4.522 -10.232 1.00 86.06 219 MET A C 1
ATOM 1711 O O . MET A 1 219 ? -7.033 5.063 -9.125 1.00 86.06 219 MET A O 1
ATOM 1715 N N . PRO A 1 220 ? -8.215 4.088 -10.776 1.00 86.12 220 PRO A N 1
ATOM 1716 C CA . PRO A 1 220 ? -9.524 4.283 -10.153 1.00 86.12 220 PRO A CA 1
ATOM 1717 C C . PRO A 1 220 ? -9.762 3.274 -9.019 1.00 86.12 220 PRO A C 1
ATOM 1719 O O . PRO A 1 220 ? -10.648 2.424 -9.083 1.00 86.12 220 PRO A O 1
ATOM 1722 N N . ILE A 1 221 ? -8.916 3.310 -7.992 1.00 88.06 221 ILE A N 1
ATOM 1723 C CA . ILE A 1 221 ? -9.056 2.468 -6.804 1.00 88.06 221 ILE A CA 1
ATOM 1724 C C . ILE A 1 221 ? -10.102 3.117 -5.900 1.00 88.06 221 ILE A C 1
ATOM 1726 O O . ILE A 1 221 ? -9.912 4.232 -5.422 1.00 88.06 221 ILE A O 1
ATOM 1730 N N . GLY A 1 222 ? -11.206 2.413 -5.674 1.00 88.06 222 GLY A N 1
ATOM 1731 C CA . GLY A 1 222 ? -12.273 2.826 -4.772 1.00 88.06 222 GLY A CA 1
ATOM 1732 C C . GLY A 1 222 ? -12.921 1.625 -4.100 1.00 88.06 222 GLY A C 1
ATOM 1733 O O . GLY A 1 222 ? -12.644 0.474 -4.452 1.00 88.06 222 GLY A O 1
ATOM 1734 N N . ILE A 1 223 ? -13.770 1.905 -3.119 1.00 90.38 223 ILE A N 1
ATOM 1735 C CA . ILE A 1 223 ? -14.529 0.906 -2.374 1.00 90.38 223 ILE A CA 1
ATOM 1736 C C . ILE A 1 223 ? -15.991 0.986 -2.809 1.00 90.38 223 ILE A C 1
ATOM 1738 O O . ILE A 1 223 ? -16.723 1.905 -2.430 1.00 90.38 223 ILE A O 1
ATOM 1742 N N . ASP A 1 224 ? -16.425 0.002 -3.589 1.00 82.12 224 ASP A N 1
ATOM 1743 C CA . ASP A 1 224 ? -17.820 -0.114 -3.998 1.00 82.12 224 ASP A CA 1
ATOM 1744 C C . ASP A 1 224 ? -18.736 -0.525 -2.836 1.00 82.12 224 ASP A C 1
ATOM 1746 O O . ASP A 1 224 ? -18.307 -0.972 -1.771 1.00 82.12 224 ASP A O 1
ATOM 1750 N N . LYS A 1 225 ? -20.045 -0.345 -3.038 1.00 77.00 225 LYS A N 1
ATOM 1751 C CA . LYS A 1 225 ? -21.065 -0.623 -2.013 1.00 77.00 225 LYS A CA 1
ATOM 1752 C C . LYS A 1 225 ? -21.318 -2.110 -1.770 1.00 77.00 225 LYS A C 1
ATOM 1754 O O . LYS A 1 225 ? -21.912 -2.449 -0.749 1.00 77.00 225 LYS A O 1
ATOM 1759 N N . GLU A 1 226 ? -20.958 -2.966 -2.717 1.00 74.19 226 GLU A N 1
ATOM 1760 C CA . GLU A 1 226 ? -21.305 -4.386 -2.699 1.00 74.19 226 GLU A CA 1
ATOM 1761 C C . GLU A 1 226 ? -20.236 -5.199 -1.973 1.00 74.19 226 GLU A C 1
ATOM 1763 O O . GLU A 1 226 ? -19.054 -5.071 -2.281 1.00 74.19 226 GLU A O 1
ATOM 1768 N N . ASP A 1 227 ? -20.675 -6.030 -1.018 1.00 66.62 227 ASP A N 1
ATOM 1769 C CA . ASP A 1 227 ? -19.880 -7.066 -0.347 1.00 66.62 227 ASP A CA 1
ATOM 1770 C C . ASP A 1 227 ? -18.449 -6.642 0.018 1.00 66.62 227 ASP A C 1
ATOM 1772 O O . ASP A 1 227 ? -17.507 -7.407 -0.161 1.00 66.62 227 ASP A O 1
ATOM 1776 N N . SER A 1 228 ? -18.291 -5.426 0.550 1.00 84.38 228 SER A N 1
ATOM 1777 C CA . SER A 1 228 ? -17.001 -4.887 0.980 1.00 84.38 228 SER A CA 1
ATOM 1778 C C . SER A 1 228 ? -16.799 -5.060 2.483 1.00 84.38 228 SER A C 1
ATOM 1780 O O . SER A 1 228 ? -17.711 -4.862 3.289 1.00 84.38 228 SER A O 1
ATOM 1782 N N . LEU A 1 229 ? -15.575 -5.416 2.866 1.00 93.62 229 LEU A N 1
ATOM 1783 C CA . LEU A 1 229 ? -15.096 -5.398 4.242 1.00 93.62 229 LEU A CA 1
ATOM 1784 C C . LEU A 1 229 ? -15.055 -3.968 4.791 1.00 93.62 229 LEU A C 1
ATOM 1786 O O . LEU A 1 229 ? -15.146 -3.788 6.001 1.00 93.62 229 LEU A O 1
ATOM 1790 N N . PHE A 1 230 ? -14.923 -2.969 3.916 1.00 94.62 230 PHE A N 1
ATOM 1791 C CA . PHE A 1 230 ? -14.717 -1.558 4.235 1.00 94.62 230 PHE A CA 1
ATOM 1792 C C . PHE A 1 230 ? -15.991 -0.728 4.022 1.00 94.62 230 PHE A C 1
ATOM 1794 O O . PHE A 1 230 ? -16.936 -1.153 3.357 1.00 94.62 230 PHE A O 1
ATOM 1801 N N . GLN A 1 231 ? -16.024 0.489 4.576 1.00 92.75 231 GLN A N 1
ATOM 1802 C CA . GLN A 1 231 ? -17.114 1.427 4.291 1.00 92.75 231 GLN A CA 1
ATOM 1803 C C . GLN A 1 231 ? -17.044 1.903 2.829 1.00 92.75 231 GLN A C 1
ATOM 1805 O O . GLN A 1 231 ? -15.939 2.126 2.340 1.00 92.75 231 GLN A O 1
ATOM 1810 N N . PRO A 1 232 ? -18.188 2.088 2.141 1.00 91.50 232 PRO A N 1
ATOM 1811 C CA . PRO A 1 232 ? -18.189 2.529 0.752 1.00 91.50 232 PRO A CA 1
ATOM 1812 C C . PRO A 1 232 ? -17.524 3.894 0.583 1.00 91.50 232 PRO A C 1
ATOM 1814 O O . PRO A 1 232 ? -17.913 4.859 1.243 1.00 91.50 232 PRO A O 1
ATOM 1817 N N . ASP A 1 233 ? -16.583 3.951 -0.347 1.00 89.88 233 ASP A N 1
ATOM 1818 C CA . ASP A 1 233 ? -15.839 5.140 -0.754 1.00 89.88 233 ASP A CA 1
ATOM 1819 C C . ASP A 1 233 ? -15.477 4.989 -2.242 1.00 89.88 233 ASP A C 1
ATOM 1821 O O . ASP A 1 233 ? -14.352 4.621 -2.597 1.00 89.88 233 ASP A O 1
ATOM 1825 N N . PRO A 1 234 ? -16.478 5.096 -3.137 1.00 88.94 234 PRO A N 1
ATOM 1826 C CA . PRO A 1 234 ? -16.281 4.823 -4.552 1.00 88.94 234 PRO A CA 1
ATOM 1827 C C . PRO A 1 234 ? -15.324 5.845 -5.165 1.00 88.94 234 PRO A C 1
ATOM 1829 O O . PRO A 1 234 ? -15.389 7.036 -4.859 1.00 88.94 234 PRO A O 1
ATOM 1832 N N . PHE A 1 235 ? -14.480 5.397 -6.097 1.00 85.56 235 PHE A N 1
ATOM 1833 C CA . PHE A 1 235 ? -13.549 6.296 -6.765 1.00 85.56 235 PHE A CA 1
ATOM 1834 C C . PHE A 1 235 ? -14.313 7.367 -7.545 1.00 85.56 235 PHE A C 1
ATOM 1836 O O . PHE A 1 235 ? -15.096 7.076 -8.453 1.00 85.56 235 PHE A O 1
ATOM 1843 N N . ASN A 1 236 ? -14.042 8.625 -7.220 1.00 83.12 236 ASN A N 1
ATOM 1844 C CA . ASN A 1 236 ? -14.618 9.764 -7.904 1.00 83.12 236 ASN A CA 1
ATOM 1845 C C . ASN A 1 236 ? -13.498 10.599 -8.509 1.00 83.12 236 ASN A C 1
ATOM 1847 O O . ASN A 1 236 ? -12.801 11.326 -7.808 1.00 83.12 236 ASN A O 1
ATOM 1851 N N . VAL A 1 237 ? -13.362 10.542 -9.835 1.00 77.19 237 VAL A N 1
ATOM 1852 C CA . VAL A 1 237 ? -12.309 11.275 -10.549 1.00 77.19 237 VAL A CA 1
ATOM 1853 C C . VAL A 1 237 ? -12.363 12.782 -10.288 1.00 77.19 237 VAL A C 1
ATOM 1855 O O . VAL A 1 237 ? -11.321 13.420 -10.224 1.00 77.19 237 VAL A O 1
ATOM 1858 N N . LYS A 1 238 ? -13.551 13.371 -10.090 1.00 73.44 238 LYS A N 1
ATOM 1859 C CA . LYS A 1 238 ? -13.672 14.807 -9.801 1.00 73.44 238 LYS A CA 1
ATOM 1860 C C . LYS A 1 238 ? -13.186 15.127 -8.398 1.00 73.44 238 LYS A C 1
ATOM 1862 O O . LYS A 1 238 ? -12.526 16.136 -8.216 1.00 73.44 238 LYS A O 1
ATOM 1867 N N . GLU A 1 239 ? -13.503 14.289 -7.418 1.00 73.62 239 GLU A N 1
ATOM 1868 C CA . GLU A 1 239 ? -13.017 14.457 -6.045 1.00 73.62 239 GLU A CA 1
ATOM 1869 C C . GLU A 1 239 ? -11.522 14.166 -5.947 1.00 73.62 239 GLU A C 1
ATOM 1871 O O . GLU A 1 239 ? -10.800 14.953 -5.350 1.00 73.62 239 GLU A O 1
ATOM 1876 N N . PHE A 1 240 ? -11.027 13.131 -6.621 1.00 71.12 240 PHE A N 1
ATOM 1877 C CA . PHE A 1 240 ? -9.597 12.874 -6.774 1.00 71.12 240 PHE A CA 1
ATOM 1878 C C . PHE A 1 240 ? -8.881 14.098 -7.376 1.00 71.12 240 PHE A C 1
ATOM 1880 O O . PHE A 1 240 ? -7.913 14.605 -6.818 1.00 71.12 240 PHE A O 1
ATOM 1887 N N . VAL A 1 241 ? -9.431 14.673 -8.449 1.00 65.19 241 VAL A N 1
ATOM 1888 C CA . VAL A 1 241 ? -8.917 15.897 -9.091 1.00 65.19 241 VAL A CA 1
ATOM 1889 C C . VAL A 1 241 ? -9.225 17.183 -8.306 1.00 65.19 241 VAL A C 1
ATOM 1891 O O . VAL A 1 241 ? -8.721 18.234 -8.684 1.00 65.19 241 VAL A O 1
ATOM 1894 N N . ASN A 1 242 ? -9.985 17.165 -7.209 1.00 60.62 242 ASN A N 1
ATOM 1895 C CA . ASN A 1 242 ? -10.281 18.367 -6.404 1.00 60.62 242 ASN A CA 1
ATOM 1896 C C . ASN A 1 242 ? -9.635 18.351 -5.007 1.00 60.62 242 ASN A C 1
ATOM 1898 O O . ASN A 1 242 ? -9.287 19.409 -4.496 1.00 60.62 242 ASN A O 1
ATOM 1902 N N . TYR A 1 243 ? -9.500 17.178 -4.385 1.00 56.44 243 TYR A N 1
ATOM 1903 C CA . TYR A 1 243 ? -8.982 16.994 -3.025 1.00 56.44 243 TYR A CA 1
ATOM 1904 C C . TYR A 1 243 ? -7.549 16.452 -3.019 1.00 56.44 243 TYR A C 1
ATOM 1906 O O . TYR A 1 243 ? -6.721 16.917 -2.240 1.00 56.44 243 TYR A O 1
ATOM 1914 N N . TRP A 1 244 ? -7.237 15.499 -3.903 1.00 53.81 244 TRP A N 1
ATOM 1915 C CA . TRP A 1 244 ? -5.882 14.946 -4.062 1.00 53.81 244 TRP A CA 1
ATOM 1916 C C . TRP A 1 244 ? -5.017 15.756 -5.032 1.00 53.81 244 TRP A C 1
ATOM 1918 O O . TRP A 1 244 ? -3.792 15.649 -5.057 1.00 53.81 244 TRP A O 1
ATOM 1928 N N . SER A 1 245 ? -5.643 16.663 -5.768 1.00 48.84 245 SER A N 1
ATOM 1929 C CA . 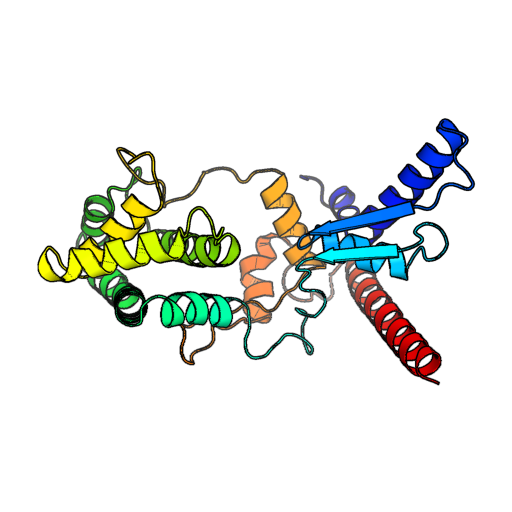SER A 1 245 ? -4.994 17.670 -6.594 1.00 48.84 245 SER A CA 1
ATOM 1930 C C . SER A 1 245 ? -4.317 18.784 -5.812 1.00 48.84 245 SER A C 1
ATOM 1932 O O . SER A 1 245 ? -3.825 19.691 -6.450 1.00 48.84 245 SER A O 1
ATOM 1934 N N . HIS A 1 246 ? -4.124 18.709 -4.494 1.00 44.28 246 HIS A N 1
ATOM 1935 C CA . HIS A 1 246 ? -3.089 19.540 -3.856 1.00 44.28 246 HIS A CA 1
ATOM 1936 C C . HIS A 1 246 ? -1.650 19.143 -4.262 1.00 44.28 246 HIS A C 1
ATOM 1938 O O . HIS A 1 246 ? -0.707 19.887 -4.003 1.00 44.28 246 HIS A O 1
ATOM 1944 N N . CYS A 1 247 ? -1.462 18.051 -5.018 1.00 49.00 247 CYS A N 1
ATOM 1945 C CA . CYS A 1 247 ? -0.284 17.865 -5.885 1.00 49.00 247 CYS A CA 1
ATOM 1946 C C . CYS A 1 247 ? -0.089 19.012 -6.900 1.00 49.00 247 CYS A C 1
ATOM 1948 O O . CYS A 1 247 ? 1.002 19.202 -7.450 1.00 49.00 247 CYS A O 1
ATOM 1950 N N . LEU A 1 248 ? -1.170 19.738 -7.165 1.00 45.94 248 LEU A N 1
ATOM 1951 C CA . LEU A 1 248 ? -1.313 20.854 -8.060 1.00 45.94 248 LEU A CA 1
ATOM 1952 C C . LEU A 1 248 ? -1.959 22.025 -7.291 1.00 45.94 248 LEU A C 1
ATOM 1954 O O . LEU A 1 248 ? -3.177 22.169 -7.235 1.00 45.94 248 LEU A O 1
ATOM 1958 N N . ASP A 1 249 ? -1.179 23.027 -6.915 1.00 45.12 249 ASP A N 1
ATOM 1959 C CA . ASP A 1 249 ? -1.689 24.408 -6.973 1.00 45.12 249 ASP A CA 1
ATOM 1960 C C . ASP A 1 249 ? -2.022 24.816 -8.450 1.00 45.12 249 ASP A C 1
ATOM 1962 O O . ASP A 1 249 ? -1.678 25.896 -8.919 1.00 45.12 249 ASP A O 1
ATOM 1966 N N . LEU A 1 250 ? -2.673 23.919 -9.210 1.00 43.44 250 LEU A N 1
ATOM 1967 C CA . LEU A 1 250 ? -3.228 23.974 -10.562 1.00 43.44 250 LEU A CA 1
ATOM 1968 C C . LEU A 1 250 ? -4.528 23.141 -10.507 1.00 43.44 250 LEU A C 1
ATOM 1970 O O . LEU A 1 250 ? -4.494 21.916 -10.567 1.00 43.44 250 LEU A O 1
ATOM 1974 N N . GLY A 1 251 ? -5.659 23.810 -10.282 1.00 38.78 251 GLY A N 1
ATOM 1975 C CA . GLY A 1 251 ? -6.960 23.186 -10.015 1.00 38.78 251 GLY A CA 1
ATOM 1976 C C . GLY A 1 251 ? -7.577 22.400 -11.184 1.00 38.78 251 GLY A C 1
ATOM 1977 O O . GLY A 1 251 ? -6.901 21.745 -11.972 1.00 38.78 251 GLY A O 1
ATOM 1978 N N . SER A 1 252 ? -8.909 22.451 -11.290 1.00 39.31 252 SER A N 1
ATOM 1979 C CA . SER A 1 252 ? -9.657 21.940 -12.452 1.00 39.31 252 SER A CA 1
ATOM 1980 C C . SER A 1 252 ? -9.099 22.527 -13.753 1.00 39.31 252 SER A C 1
ATOM 1982 O O . SER A 1 252 ? -8.524 23.612 -13.697 1.00 39.31 252 SER A O 1
ATOM 1984 N N . GLU A 1 253 ? -9.319 21.854 -14.897 1.00 44.97 253 GLU A N 1
ATOM 1985 C CA . GLU A 1 253 ? -8.966 22.352 -16.240 1.00 44.97 253 GLU A CA 1
ATOM 1986 C C . GLU A 1 253 ? -9.228 23.862 -16.317 1.00 44.97 253 GLU A C 1
ATOM 1988 O O . GLU A 1 253 ? -10.371 24.330 -16.345 1.00 44.97 253 GLU A O 1
ATOM 1993 N N . ASN A 1 254 ? -8.150 24.635 -16.242 1.00 47.69 254 ASN A N 1
ATOM 1994 C CA . ASN A 1 254 ? -8.222 26.075 -16.297 1.00 47.69 254 ASN A CA 1
ATOM 1995 C C . ASN A 1 254 ? -7.899 26.434 -17.747 1.00 47.69 254 ASN A C 1
ATOM 1997 O O . ASN A 1 254 ? -6.905 25.940 -18.280 1.00 47.69 254 ASN A O 1
ATOM 2001 N N . PRO A 1 255 ? -8.647 27.338 -18.401 1.00 54.72 255 PRO A N 1
ATOM 2002 C CA . PRO A 1 255 ? -8.207 27.946 -19.659 1.00 54.72 255 PRO A CA 1
ATOM 2003 C C . PRO A 1 255 ? -6.769 28.511 -19.609 1.00 54.72 255 PRO A C 1
ATOM 2005 O O . PRO A 1 255 ? -6.182 28.804 -20.647 1.00 54.72 255 PRO A O 1
ATOM 2008 N N . SER A 1 256 ? -6.218 28.671 -18.401 1.00 48.34 256 SER A N 1
ATOM 2009 C CA . SER A 1 256 ? -4.871 29.146 -18.088 1.00 48.34 256 SER A CA 1
ATOM 2010 C C . SER A 1 256 ? -3.832 28.037 -17.844 1.00 48.34 256 SER A C 1
ATOM 2012 O O . SER A 1 256 ? -2.696 28.361 -17.495 1.00 48.34 256 SER A O 1
ATOM 2014 N N . ASP A 1 257 ? -4.184 26.753 -17.981 1.00 49.81 257 ASP A N 1
ATOM 2015 C CA . ASP A 1 257 ? -3.235 25.648 -17.816 1.00 49.81 257 ASP A CA 1
ATOM 2016 C C . ASP A 1 257 ? -2.062 25.805 -18.798 1.00 49.81 257 ASP A C 1
ATOM 2018 O O . ASP A 1 257 ? -2.273 26.067 -19.991 1.00 49.81 257 ASP A O 1
ATOM 2022 N N . PRO A 1 258 ? -0.805 25.639 -18.342 1.00 54.25 258 PRO A N 1
ATOM 2023 C CA . PRO A 1 258 ? 0.335 25.756 -19.230 1.00 54.25 258 PRO A CA 1
ATOM 2024 C C . PRO A 1 258 ? 0.210 24.757 -20.379 1.00 54.25 258 PRO A C 1
ATOM 2026 O O . PRO A 1 258 ? 0.042 23.556 -20.159 1.00 54.25 258 PRO A O 1
ATOM 2029 N N . HIS A 1 259 ? 0.357 25.237 -21.614 1.00 58.62 259 HIS A N 1
ATOM 2030 C CA . HIS A 1 259 ? 0.202 24.415 -22.816 1.00 58.62 259 HIS A CA 1
ATOM 2031 C C . HIS A 1 259 ? 1.045 23.127 -22.782 1.00 58.62 259 HIS A C 1
ATOM 2033 O O . HIS A 1 259 ? 0.620 22.089 -23.291 1.00 58.62 259 HIS A O 1
ATOM 2039 N N . TRP A 1 260 ? 2.216 23.166 -22.136 1.00 60.50 260 TRP A N 1
ATOM 2040 C CA . TRP A 1 260 ? 3.088 22.003 -21.977 1.00 60.50 260 TRP A CA 1
ATOM 2041 C C . TRP A 1 260 ? 2.446 20.881 -21.146 1.00 60.50 260 TRP A C 1
ATOM 2043 O O . TRP A 1 260 ? 2.631 19.717 -21.482 1.00 60.50 260 TRP A O 1
ATOM 2053 N N . LEU A 1 261 ? 1.654 21.199 -20.117 1.00 48.59 261 LEU A N 1
ATOM 2054 C CA . LEU A 1 261 ? 1.035 20.213 -19.225 1.00 48.59 261 LEU A CA 1
ATOM 2055 C C . LEU A 1 261 ? -0.132 19.498 -19.915 1.00 48.59 261 LEU A C 1
ATOM 2057 O O . LEU A 1 261 ? -0.222 18.269 -19.878 1.00 48.59 261 LEU A O 1
ATOM 2061 N N . ILE A 1 262 ? -0.977 20.260 -20.618 1.00 58.22 262 ILE A N 1
ATOM 2062 C CA . ILE A 1 262 ? -2.049 19.719 -21.471 1.00 58.22 262 ILE A CA 1
ATOM 2063 C C . ILE A 1 262 ? -1.448 18.836 -22.570 1.00 58.22 262 ILE A C 1
ATOM 2065 O O . ILE A 1 262 ? -1.942 17.742 -22.852 1.00 58.22 262 ILE A O 1
ATOM 2069 N N . THR A 1 263 ? -0.361 19.298 -23.190 1.00 59.56 263 THR A N 1
ATOM 2070 C CA . THR A 1 263 ? 0.335 18.543 -24.235 1.00 59.56 263 THR A CA 1
ATOM 2071 C C . THR A 1 263 ? 0.931 17.256 -23.677 1.00 59.56 263 THR A C 1
ATOM 2073 O O . THR A 1 263 ? 0.768 16.213 -24.308 1.00 59.56 263 THR A O 1
ATOM 2076 N N . GLN A 1 264 ? 1.548 17.290 -22.492 1.00 52.34 264 GLN A N 1
ATOM 2077 C CA . GLN A 1 264 ? 2.147 16.114 -21.860 1.00 52.34 264 GLN A CA 1
ATOM 2078 C C . GLN A 1 264 ? 1.094 15.045 -21.561 1.00 52.34 264 GLN A C 1
ATOM 2080 O O . GLN A 1 264 ? 1.230 13.923 -22.039 1.00 52.34 264 GLN A O 1
ATOM 2085 N N . ARG A 1 265 ? -0.001 15.392 -20.868 1.00 54.75 265 ARG A N 1
ATOM 2086 C CA . ARG A 1 265 ? -1.083 14.441 -20.540 1.00 54.75 265 ARG A CA 1
ATOM 2087 C C . ARG A 1 265 ? -1.662 13.775 -21.791 1.00 54.75 265 ARG A C 1
ATOM 2089 O O . ARG A 1 265 ? -1.769 12.553 -21.864 1.00 54.75 265 ARG A O 1
ATOM 2096 N N . ASN A 1 266 ? -1.981 14.575 -22.810 1.00 59.84 266 ASN A N 1
ATOM 2097 C CA . ASN A 1 266 ? -2.513 14.065 -24.075 1.00 59.84 266 ASN A CA 1
ATOM 2098 C C . ASN A 1 266 ? -1.504 13.197 -24.838 1.00 59.84 266 ASN A C 1
ATOM 2100 O O . ASN A 1 266 ? -1.893 12.259 -25.538 1.00 59.84 266 ASN A O 1
ATOM 2104 N N . THR A 1 267 ? -0.216 13.517 -24.722 1.00 59.31 267 THR A N 1
ATOM 2105 C CA . THR A 1 267 ? 0.868 12.763 -25.351 1.00 59.31 267 THR A CA 1
ATOM 2106 C C . THR A 1 267 ? 1.040 11.410 -24.674 1.00 59.31 267 THR A C 1
ATOM 2108 O O . THR A 1 267 ? 1.016 10.404 -25.375 1.00 59.31 267 THR A O 1
ATOM 2111 N N . GLU A 1 268 ? 1.099 11.359 -23.342 1.00 50.34 268 GLU A N 1
ATOM 2112 C CA . GLU A 1 268 ? 1.240 10.105 -22.591 1.00 50.34 268 GLU A CA 1
ATOM 2113 C C . GLU A 1 268 ? 0.074 9.148 -22.856 1.00 50.34 268 GLU A C 1
ATOM 2115 O O . GLU A 1 268 ? 0.287 8.002 -23.252 1.00 50.34 268 GLU A O 1
ATOM 2120 N N . VAL A 1 269 ? -1.173 9.631 -22.783 1.00 53.09 269 VAL A N 1
ATOM 2121 C CA . VAL A 1 269 ? -2.358 8.804 -23.080 1.00 53.09 269 VAL A CA 1
ATOM 2122 C C . VAL A 1 269 ? -2.307 8.241 -24.502 1.00 53.09 269 VAL A C 1
ATOM 2124 O O . VAL A 1 269 ? -2.634 7.074 -24.730 1.00 53.09 269 VAL A O 1
ATOM 2127 N N . ARG A 1 270 ? -1.890 9.049 -25.485 1.00 65.69 270 ARG A N 1
ATOM 2128 C CA . ARG A 1 270 ? -1.781 8.606 -26.882 1.00 65.69 270 ARG A CA 1
ATOM 2129 C C . ARG A 1 270 ? -0.655 7.591 -27.069 1.00 65.69 270 ARG A C 1
ATOM 2131 O O . ARG A 1 270 ? -0.823 6.639 -27.828 1.00 65.69 270 ARG A O 1
ATOM 2138 N N . ILE A 1 271 ? 0.470 7.792 -26.390 1.00 57.19 271 ILE A N 1
ATOM 2139 C CA . ILE A 1 271 ? 1.629 6.901 -26.421 1.00 57.19 271 ILE A CA 1
ATOM 2140 C C . ILE A 1 271 ? 1.262 5.538 -25.826 1.00 57.19 271 ILE A C 1
ATOM 2142 O O . ILE A 1 271 ? 1.461 4.522 -26.491 1.00 57.19 271 ILE A O 1
ATOM 2146 N N . ILE A 1 272 ? 0.657 5.516 -24.637 1.00 50.56 272 ILE A N 1
ATOM 2147 C CA . ILE A 1 272 ? 0.248 4.281 -23.959 1.00 50.56 272 ILE A CA 1
ATOM 2148 C C . ILE A 1 272 ? -0.777 3.521 -24.808 1.00 50.56 272 ILE A C 1
ATOM 2150 O O . ILE A 1 272 ? -0.598 2.329 -25.062 1.00 50.56 272 ILE A O 1
ATOM 2154 N N . LYS A 1 273 ? -1.801 4.208 -25.338 1.00 61.19 273 LYS A N 1
ATOM 2155 C CA . LYS A 1 273 ? -2.780 3.590 -26.253 1.00 61.19 273 LYS A CA 1
ATOM 2156 C C . LYS A 1 273 ? -2.110 2.991 -27.489 1.00 61.19 273 LYS A C 1
ATOM 2158 O O . LYS A 1 273 ? -2.362 1.840 -27.822 1.00 61.19 273 LYS A O 1
ATOM 2163 N N . SER A 1 274 ? -1.196 3.731 -28.116 1.00 68.38 274 SER A N 1
ATOM 2164 C CA . SER A 1 274 ? -0.444 3.257 -29.282 1.00 68.38 274 SER A CA 1
ATOM 2165 C C . SER A 1 274 ? 0.366 1.988 -28.989 1.00 68.38 274 SER A C 1
ATOM 2167 O O . SER A 1 274 ? 0.420 1.085 -29.827 1.00 68.38 274 SER A O 1
ATOM 2169 N N . TRP A 1 275 ? 0.978 1.889 -27.806 1.00 68.25 275 TRP A N 1
ATOM 2170 C CA . TRP A 1 275 ? 1.715 0.693 -27.392 1.00 68.25 275 TRP A CA 1
ATOM 2171 C C . TRP A 1 275 ? 0.795 -0.512 -27.190 1.00 68.25 275 TRP A C 1
ATOM 2173 O O . TRP A 1 275 ? 1.123 -1.602 -27.661 1.00 68.25 275 TRP A O 1
ATOM 2183 N N . ILE A 1 276 ? -0.363 -0.312 -26.552 1.00 64.69 276 ILE A N 1
ATOM 2184 C CA . ILE A 1 276 ? -1.369 -1.362 -26.338 1.00 64.69 276 ILE A CA 1
ATOM 2185 C C . ILE A 1 276 ? -1.916 -1.865 -27.678 1.00 64.69 276 ILE A C 1
ATOM 2187 O O . ILE A 1 276 ? -1.935 -3.073 -27.918 1.00 64.69 276 ILE A O 1
ATOM 2191 N N . ASP A 1 277 ? -2.300 -0.958 -28.575 1.00 77.50 277 ASP A N 1
ATOM 2192 C CA . ASP A 1 277 ? -2.860 -1.307 -29.884 1.00 77.50 277 ASP A CA 1
ATOM 2193 C C . ASP A 1 277 ? -1.865 -2.114 -30.724 1.00 77.50 277 ASP A C 1
ATOM 2195 O O . ASP A 1 277 ? -2.223 -3.129 -31.331 1.00 77.50 277 ASP A O 1
ATOM 2199 N N . LYS A 1 278 ? -0.594 -1.692 -30.721 1.00 73.88 278 LYS A N 1
ATOM 2200 C CA . LYS A 1 278 ? 0.485 -2.405 -31.407 1.00 73.88 278 LYS A CA 1
ATOM 2201 C C . LYS A 1 278 ? 0.690 -3.799 -30.822 1.00 73.88 278 LYS A C 1
ATOM 2203 O O . LYS A 1 278 ? 0.720 -4.767 -31.574 1.00 73.88 278 LYS A O 1
ATOM 2208 N N . TYR A 1 279 ? 0.768 -3.914 -29.498 1.00 67.06 279 TYR A N 1
ATOM 2209 C CA . TYR A 1 279 ? 0.921 -5.203 -28.828 1.00 67.06 279 TYR A CA 1
ATOM 2210 C C . TYR A 1 279 ? -0.228 -6.167 -29.162 1.00 67.06 279 TYR A C 1
ATOM 2212 O O . TYR A 1 279 ? 0.010 -7.325 -29.499 1.00 67.06 279 TYR A O 1
ATOM 2220 N N . GLN A 1 280 ? -1.474 -5.686 -29.153 1.00 73.25 280 GLN A N 1
ATOM 2221 C CA . GLN A 1 280 ? -2.634 -6.494 -29.536 1.00 73.25 280 GLN A CA 1
ATOM 2222 C C . GLN A 1 280 ? -2.607 -6.911 -31.014 1.00 73.25 280 GLN A C 1
ATOM 2224 O O . GLN A 1 280 ? -3.036 -8.014 -31.353 1.00 73.25 280 GLN A O 1
ATOM 2229 N N . ALA A 1 281 ? -2.136 -6.041 -31.912 1.00 79.75 281 ALA A N 1
ATOM 2230 C CA . ALA A 1 281 ? -1.971 -6.376 -33.323 1.00 79.75 281 ALA A CA 1
ATOM 2231 C C . ALA A 1 281 ? -0.890 -7.448 -33.530 1.00 79.75 281 ALA A C 1
ATOM 2233 O O . ALA A 1 281 ? -1.125 -8.413 -34.258 1.00 79.75 281 ALA A O 1
ATOM 2234 N N . ASP A 1 282 ? 0.243 -7.317 -32.842 1.00 74.75 282 ASP A N 1
ATOM 2235 C CA . ASP A 1 282 ? 1.348 -8.275 -32.895 1.00 74.75 282 ASP A CA 1
ATOM 2236 C C . ASP A 1 282 ? 0.926 -9.642 -32.323 1.00 74.75 282 ASP A C 1
ATOM 2238 O O . ASP A 1 282 ? 1.198 -10.672 -32.938 1.00 74.75 282 ASP A O 1
ATOM 2242 N N . LEU A 1 283 ? 0.166 -9.663 -31.220 1.00 71.81 283 LEU A N 1
ATOM 2243 C CA . LEU A 1 283 ? -0.436 -10.876 -30.645 1.00 71.81 283 LEU A CA 1
ATOM 2244 C C . LEU A 1 283 ? -1.377 -11.600 -31.615 1.00 71.81 283 LEU A C 1
ATOM 2246 O O . LEU A 1 283 ? -1.309 -12.819 -31.753 1.00 71.81 283 LEU A O 1
ATOM 2250 N N . ARG A 1 284 ? -2.266 -10.863 -32.295 1.00 79.38 284 ARG A N 1
ATOM 2251 C CA . ARG A 1 284 ? -3.195 -11.445 -33.283 1.00 79.38 284 ARG A CA 1
ATOM 2252 C C . ARG A 1 284 ? -2.466 -12.036 -34.488 1.00 79.38 284 ARG A C 1
ATOM 2254 O O . ARG A 1 284 ? -2.959 -12.979 -35.100 1.00 79.38 284 ARG A O 1
ATOM 2261 N N . ASN A 1 285 ? -1.313 -11.475 -34.835 1.00 72.62 285 ASN A N 1
ATOM 2262 C CA . ASN A 1 285 ? -0.495 -11.949 -35.944 1.00 72.62 285 ASN A CA 1
ATOM 2263 C C . ASN A 1 285 ? 0.431 -13.109 -35.553 1.00 72.62 285 ASN A C 1
ATOM 2265 O O . ASN A 1 285 ? 0.823 -13.863 -36.434 1.00 72.62 285 ASN A O 1
ATOM 2269 N N . SER A 1 286 ? 0.757 -13.280 -34.267 1.00 63.09 286 SER A N 1
ATOM 2270 C CA . SER A 1 286 ? 1.579 -14.393 -33.769 1.00 63.09 286 SER A CA 1
ATOM 2271 C C . SER A 1 286 ? 0.787 -15.666 -33.447 1.00 63.09 286 SER A C 1
ATOM 2273 O O . SER A 1 286 ? 1.388 -16.704 -33.183 1.00 63.09 286 SER A O 1
ATOM 2275 N N . THR A 1 287 ? -0.551 -15.605 -33.478 1.00 54.53 287 THR A N 1
ATOM 2276 C CA . THR A 1 287 ? -1.460 -16.759 -33.307 1.00 54.53 287 THR A CA 1
ATOM 2277 C C . THR A 1 287 ? -1.944 -17.378 -34.630 1.00 54.53 287 THR A C 1
ATOM 2279 O O . THR A 1 287 ? -2.808 -18.257 -34.610 1.00 54.53 287 THR A O 1
ATOM 2282 N N . LYS A 1 288 ? -1.394 -16.949 -35.773 1.00 46.44 288 LYS A N 1
ATOM 2283 C CA . LYS A 1 288 ? -1.542 -17.593 -37.091 1.00 46.44 288 LYS A CA 1
ATOM 2284 C C . LYS A 1 288 ? -0.261 -18.317 -37.475 1.00 46.44 288 LYS A C 1
ATOM 2286 O O . LYS A 1 288 ? -0.390 -19.370 -38.133 1.00 46.44 288 LYS A O 1
#

pLDDT: mean 84.69, std 15.19, range [38.78, 98.44]

InterPro domains:
  IPR008758 Peptidase S28 [PF05577] (9-241)
  IPR029058 Alpha/Beta hydrolase fold [G3DSA:3.40.50.1820] (1-179)
  IPR029058 Alpha/Beta hydrolase fold [SSF53474] (8-238)

Secondary structure (DSSP, 8-state):
---HHHHTT-SHHHHHHHHHHHHHHHHHHTT-TT---EEEEETHHHHHHHHHHHH-TTT-SEEEEES--TT-STTTS-SS-HHHHHHHHHHHH-HHHHHHHHHHHHHHHHHHTSTTHHHHHHHHTTBSS--S-HHHHHHHHHHHHHHHHHT--TTT-HHHHHHHHHHHTTTTS-HHHHHHHHHHHH-TT--SSB--S--SS--HHHHHHHHHHHHT------B-SSS-SS--B---HHHHHHHGGGG-S--S--TTS-HHHHHHHHHHHHHHHHHHHHHHHHHHHHT-

Foldseek 3Di:
DPDPVVLVCLELVNVLVVVQVVLVVCCVVVVVVVPAAEEEAEEVGLLSSVVSCLVVVVRHVYYDHYHYPNQLDPPRRDPCDLQNLLLVVLCVLPVVLLVLLLVVLVVLVVQQPDVCSQVVLCVLLQAPDGDPHSVLVQVVLVCLSSVCSVVCDPVPNLSNQLSCQLVVCVVPDDSSNSNSSSVQSNVVVRDSHHHRNDDPDDDPVRLSVLLHCLQPVVGQDFAPPPSGSGDGGGRDPQCCQAVSCVNDPPGPPDPPPPPVSVVVSVVNVVVSVVSVVVVVVVVVVVVD

Organism: Lupinus angustifolius (NCBI:txid3871)